Protein AF-A0A7J4ERL6-F1 (afdb_monomer_lite)

Foldseek 3Di:
DPPLVPQDDPVDQLLPDDPVRLVVNLVVLVVVLVCVVVVHDDVPDDNVNSLVVNVSSVVNCVVVVNDDDCPDCCSVVPDPPCPPVVVVVVVVVLVPDPQKDFPFFLQKKWDDPVPPPVDDDQATEIEGQAPDPCCVVCVVVVVVGPRYHYHYDNVPDPDDIGRDDTDMDGRDPPPPLPVDPDDDDLVWDDDAADEDEDPDPVVLPFKKWKFFDCPPQFFKWKWWFAQLDIWIDGPRHTDDDPVVSVQVVQWDDARTWIWIFGQGPVRATETEWTQDGHDDGCQSFFRLVRVVVVVSGPGPRHHYGDIDMAGPDPCRVVVVLVVQVVCCVPRNFKIKMFHRGDGRDNYGYIHIDGHPDDDDDDDD

Structure (mmCIF, N/CA/C/O backbone):
data_AF-A0A7J4ERL6-F1
#
_entry.id   AF-A0A7J4ERL6-F1
#
loop_
_atom_site.group_PDB
_atom_site.id
_atom_site.type_symbol
_atom_site.label_atom_id
_atom_site.label_alt_id
_atom_site.label_comp_id
_atom_site.label_asym_id
_atom_site.label_entity_id
_atom_site.label_seq_id
_atom_site.pdbx_PDB_ins_code
_atom_site.Cartn_x
_atom_site.Cartn_y
_atom_site.Cartn_z
_atom_site.occupancy
_atom_site.B_iso_or_equiv
_atom_site.auth_seq_id
_atom_site.auth_comp_id
_atom_site.auth_asym_id
_atom_site.auth_atom_id
_atom_site.pdbx_PDB_model_num
ATOM 1 N N . MET A 1 1 ? -46.042 -12.528 27.887 1.00 39.94 1 MET A N 1
ATOM 2 C CA . MET A 1 1 ? -45.385 -11.988 26.687 1.00 39.94 1 MET A CA 1
ATOM 3 C C . MET A 1 1 ? -46.281 -12.308 25.514 1.00 39.94 1 MET A C 1
ATOM 5 O O . MET A 1 1 ? -46.484 -13.490 25.246 1.00 39.94 1 MET A O 1
ATOM 9 N N . SER A 1 2 ? -46.924 -11.300 24.924 1.00 38.66 2 SER A N 1
ATOM 10 C CA . SER A 1 2 ? -47.694 -11.502 23.690 1.00 38.66 2 SER A CA 1
ATOM 11 C C . SER A 1 2 ? -46.728 -11.899 22.566 1.00 38.66 2 SER A C 1
ATOM 13 O O . SER A 1 2 ? -45.546 -11.562 22.616 1.00 38.66 2 SER A O 1
ATOM 15 N N . GLU A 1 3 ? -47.195 -12.646 21.562 1.00 43.75 3 GLU A N 1
ATOM 16 C CA . GLU A 1 3 ? -46.361 -13.048 20.411 1.00 43.75 3 GLU A CA 1
ATOM 17 C C . GLU A 1 3 ? -45.731 -11.850 19.675 1.00 43.75 3 GLU A C 1
ATOM 19 O O . GLU A 1 3 ? -44.710 -11.999 19.009 1.00 43.75 3 GLU A O 1
ATOM 24 N N . GLU A 1 4 ? -46.282 -10.655 19.879 1.00 43.09 4 GLU A N 1
ATOM 25 C CA . GLU A 1 4 ? -45.816 -9.376 19.347 1.00 43.09 4 GLU A CA 1
ATOM 26 C C . GLU A 1 4 ? -44.531 -8.854 20.015 1.00 43.09 4 GLU A C 1
ATOM 28 O O . GLU A 1 4 ? -43.895 -7.971 19.462 1.00 43.09 4 GLU A O 1
ATOM 33 N N . GLU A 1 5 ? -44.090 -9.387 21.163 1.00 44.41 5 GLU A N 1
ATOM 34 C CA . GLU A 1 5 ? -42.831 -8.973 21.819 1.00 44.41 5 GLU A CA 1
ATOM 35 C C . GLU A 1 5 ? -41.596 -9.764 21.345 1.00 44.41 5 GLU A C 1
ATOM 37 O O . GLU A 1 5 ? -40.480 -9.476 21.772 1.00 44.41 5 GLU A O 1
ATOM 42 N N . LYS A 1 6 ? -41.751 -10.727 20.423 1.00 50.25 6 LYS A N 1
ATOM 43 C CA . LYS A 1 6 ? -40.629 -11.407 19.741 1.00 50.25 6 LYS A CA 1
ATOM 44 C C . LYS A 1 6 ? -40.133 -10.615 18.518 1.00 50.25 6 LYS A C 1
ATOM 46 O O . LYS A 1 6 ? -39.863 -11.190 17.467 1.00 50.25 6 LYS A O 1
ATOM 51 N N . LEU A 1 7 ? -40.067 -9.291 18.617 1.00 64.06 7 LEU A N 1
ATOM 52 C CA . LEU A 1 7 ? -39.575 -8.439 17.532 1.00 64.06 7 LEU A CA 1
ATOM 53 C C . LEU A 1 7 ? -38.042 -8.443 17.558 1.00 64.06 7 LEU A C 1
ATOM 55 O O . LEU A 1 7 ? -37.472 -8.170 18.609 1.00 64.06 7 LEU A O 1
ATOM 59 N N . LEU A 1 8 ? -37.425 -8.769 16.412 1.00 67.38 8 LEU A N 1
ATOM 60 C CA . LEU A 1 8 ? -36.006 -8.587 16.049 1.00 67.38 8 LEU A CA 1
ATOM 61 C C . LEU A 1 8 ? -35.056 -8.312 17.234 1.00 67.38 8 LEU A C 1
ATOM 63 O O . LEU A 1 8 ? -34.918 -7.176 17.698 1.00 67.38 8 LEU A O 1
ATOM 67 N N . ASP A 1 9 ? -34.364 -9.353 17.691 1.00 72.50 9 ASP A N 1
ATOM 68 C CA . ASP A 1 9 ? -33.384 -9.254 18.772 1.00 72.50 9 ASP A CA 1
ATOM 69 C C . ASP A 1 9 ? -32.110 -8.529 18.301 1.00 72.50 9 ASP A C 1
ATOM 71 O O . ASP A 1 9 ? -31.213 -9.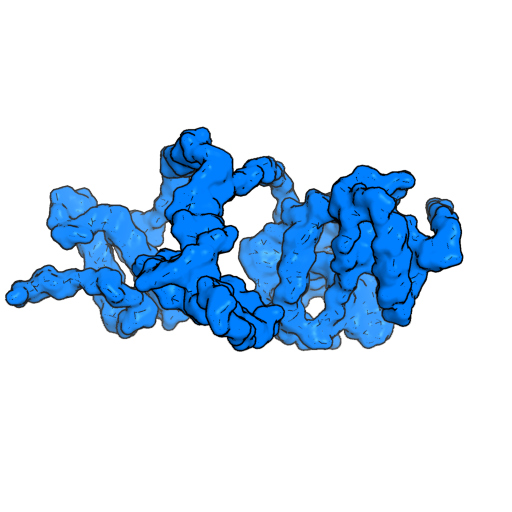132 17.711 1.00 72.50 9 ASP A O 1
ATOM 75 N N . ARG A 1 10 ? -32.020 -7.222 18.585 1.00 69.69 10 ARG A N 1
ATOM 76 C CA . ARG A 1 10 ? -30.860 -6.375 18.243 1.00 69.69 10 ARG A CA 1
ATOM 77 C C . ARG A 1 10 ? -29.560 -6.795 18.934 1.00 69.69 10 ARG A C 1
ATOM 79 O O . ARG A 1 10 ? -28.498 -6.337 18.525 1.00 69.69 10 ARG A O 1
ATOM 86 N N . SER A 1 11 ? -29.627 -7.617 19.985 1.00 71.38 11 SER A N 1
ATOM 87 C CA . SER A 1 11 ? -28.426 -8.090 20.681 1.00 71.38 11 SER A CA 1
ATOM 88 C C . SER A 1 11 ? -27.700 -9.196 19.913 1.00 71.38 11 SER A C 1
ATOM 90 O O . SER A 1 11 ? -26.518 -9.440 20.156 1.00 71.38 11 SER A O 1
ATOM 92 N N . LYS A 1 12 ? -28.376 -9.835 18.950 1.00 78.31 12 LYS A N 1
ATOM 93 C CA . LYS A 1 12 ? -27.778 -10.855 18.093 1.00 78.31 12 LYS A CA 1
ATOM 94 C C . LYS A 1 12 ? -27.106 -10.229 16.881 1.00 78.31 12 LYS A C 1
ATOM 96 O O . LYS A 1 12 ? -27.694 -9.441 16.142 1.00 78.31 12 LYS A O 1
ATOM 101 N N . SER A 1 13 ? -25.871 -10.651 16.635 1.00 83.06 13 SER A N 1
ATOM 102 C CA . SER A 1 13 ? -25.176 -10.339 15.393 1.00 83.06 13 SER A CA 1
ATOM 103 C C . SER A 1 13 ? -25.907 -10.979 14.212 1.00 83.06 13 SER A C 1
ATOM 105 O O . SER A 1 13 ? -26.264 -12.156 14.246 1.00 83.06 13 SER A O 1
ATOM 107 N N . VAL A 1 14 ? -26.058 -10.228 13.119 1.00 86.81 14 VAL A N 1
ATOM 108 C CA . VAL A 1 14 ? -26.668 -10.713 11.866 1.00 86.81 14 VAL A CA 1
ATOM 109 C C . VAL A 1 14 ? -25.924 -11.940 11.309 1.00 86.81 14 VAL A C 1
ATOM 111 O O . VAL A 1 14 ? -26.521 -12.801 10.664 1.00 86.81 14 VAL A O 1
ATOM 114 N N . LYS A 1 15 ? -24.627 -12.074 11.624 1.00 86.00 15 LYS A N 1
ATOM 115 C CA . LYS A 1 15 ? -23.798 -13.232 11.252 1.00 86.00 15 LYS A CA 1
ATOM 116 C C . LYS A 1 15 ? -24.215 -14.525 11.955 1.00 86.00 15 LYS A C 1
ATOM 118 O O . LYS A 1 15 ? -24.008 -15.599 11.395 1.00 86.00 15 LYS A O 1
ATOM 123 N N . ASP A 1 16 ? -24.833 -14.427 13.126 1.00 89.38 16 ASP A N 1
ATOM 124 C CA . ASP A 1 16 ? -25.202 -15.582 13.950 1.00 89.38 16 ASP A CA 1
ATOM 125 C C . ASP A 1 16 ? -26.621 -16.083 13.643 1.00 89.38 16 ASP A C 1
ATOM 127 O O . ASP A 1 16 ? -27.011 -17.167 14.076 1.00 89.38 16 ASP A O 1
ATOM 131 N N . LEU A 1 17 ? -27.391 -15.323 12.858 1.00 88.88 17 LEU A N 1
ATOM 132 C CA . LEU A 1 17 ? -28.735 -15.704 12.435 1.00 88.88 17 LEU A CA 1
ATOM 133 C C . LEU A 1 17 ? -28.688 -16.898 11.479 1.00 88.88 17 LEU A C 1
ATOM 135 O O . LEU A 1 17 ? -27.865 -16.969 10.561 1.00 88.88 17 LEU A O 1
ATOM 139 N N . THR A 1 18 ? -29.613 -17.837 11.639 1.00 91.38 18 THR A N 1
ATOM 140 C CA . THR A 1 18 ? -29.827 -18.919 10.675 1.00 91.38 18 THR A CA 1
ATOM 141 C C . THR A 1 18 ? -30.406 -18.376 9.366 1.00 91.38 18 THR A C 1
ATOM 143 O O . THR A 1 18 ? -30.981 -17.291 9.30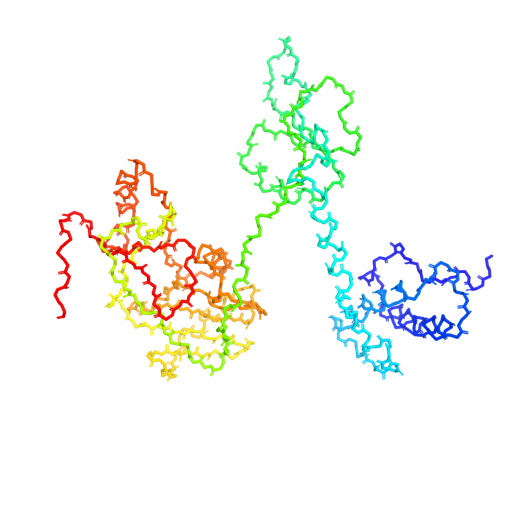6 1.00 91.38 18 THR A O 1
ATOM 146 N N . LYS A 1 19 ? -30.319 -19.159 8.281 1.00 89.50 19 LYS A N 1
ATOM 147 C CA . LYS A 1 19 ? -30.926 -18.787 6.988 1.00 89.50 19 LYS A CA 1
ATOM 148 C C . LYS A 1 19 ? -32.424 -18.463 7.109 1.00 89.50 19 LYS A C 1
ATOM 150 O O . LYS A 1 19 ? -32.904 -17.568 6.426 1.00 89.50 19 LYS A O 1
ATOM 155 N N . LYS A 1 20 ? -33.159 -19.194 7.957 1.00 89.38 20 LYS A N 1
ATOM 156 C CA . LYS A 1 20 ? -34.595 -18.958 8.172 1.00 89.38 20 LYS A CA 1
ATOM 157 C C . LYS A 1 20 ? -34.849 -17.651 8.923 1.00 89.38 20 LYS A C 1
ATOM 159 O O . LYS A 1 20 ? -35.767 -16.933 8.550 1.00 89.38 20 LYS A O 1
ATOM 164 N N . GLU A 1 21 ? -34.032 -17.348 9.929 1.00 90.31 21 GLU A N 1
ATOM 165 C CA . GLU A 1 21 ? -34.128 -16.100 10.694 1.00 90.31 21 GLU A CA 1
ATOM 166 C C . GLU A 1 21 ? -33.788 -14.887 9.827 1.00 90.31 21 GLU A C 1
ATOM 168 O O . GLU A 1 21 ? -34.563 -13.944 9.815 1.00 90.31 21 GLU A O 1
ATOM 173 N N . LEU A 1 22 ? -32.733 -14.943 9.003 1.00 89.00 22 LEU A N 1
ATOM 174 C CA . LEU A 1 22 ? -32.394 -13.853 8.072 1.00 89.00 22 LEU A CA 1
ATOM 175 C C . LEU A 1 22 ? -33.549 -13.494 7.130 1.00 89.00 22 LEU A C 1
ATOM 177 O O . LEU A 1 22 ? -33.856 -12.321 6.949 1.00 89.00 22 LEU A O 1
ATOM 181 N N . ILE A 1 23 ? -34.194 -14.502 6.535 1.00 88.56 23 ILE A N 1
ATOM 182 C CA . ILE A 1 23 ? -35.321 -14.292 5.613 1.00 88.56 23 ILE A CA 1
ATOM 183 C C . ILE A 1 23 ? -36.539 -13.736 6.363 1.00 88.56 23 ILE A C 1
ATOM 185 O O . ILE A 1 23 ? -37.239 -12.865 5.850 1.00 88.56 23 ILE A O 1
ATOM 189 N N . PHE A 1 24 ? -36.800 -14.235 7.573 1.00 90.00 24 PHE A N 1
ATOM 190 C CA . PHE A 1 24 ? -37.899 -13.754 8.405 1.00 90.00 24 PHE A CA 1
ATOM 191 C C . PHE A 1 24 ? -37.689 -12.295 8.827 1.00 90.00 24 PHE A C 1
ATOM 193 O O . PHE A 1 24 ? -38.576 -11.465 8.635 1.00 90.00 24 PHE A O 1
ATOM 200 N N . ASP A 1 25 ? -36.500 -11.973 9.328 1.00 91.81 25 ASP A N 1
ATOM 201 C CA . ASP A 1 25 ? -36.120 -10.635 9.769 1.00 91.81 25 ASP A CA 1
ATOM 202 C C . ASP A 1 25 ? -36.102 -9.640 8.600 1.00 91.81 25 ASP A C 1
ATOM 204 O O . ASP A 1 25 ? -36.571 -8.512 8.741 1.00 91.81 25 ASP A O 1
ATOM 208 N N . HIS A 1 26 ? -35.648 -10.065 7.414 1.00 91.62 26 HIS A N 1
ATOM 209 C CA . HIS A 1 26 ? -35.736 -9.274 6.181 1.00 91.62 26 HIS A CA 1
ATOM 210 C C . HIS A 1 26 ? -37.185 -8.890 5.848 1.00 91.62 26 HIS A C 1
ATOM 212 O O . HIS A 1 26 ? -37.488 -7.708 5.661 1.00 91.62 26 HIS A O 1
ATOM 218 N N . ALA A 1 27 ? -38.099 -9.865 5.840 1.00 89.38 27 ALA A N 1
ATOM 219 C CA . ALA A 1 27 ? -39.518 -9.623 5.584 1.00 89.38 27 ALA A CA 1
ATOM 220 C C . ALA A 1 27 ? -40.160 -8.730 6.662 1.00 89.38 27 ALA A C 1
ATOM 222 O O . ALA A 1 27 ? -41.001 -7.877 6.360 1.00 89.38 27 ALA A O 1
ATOM 223 N N . LEU A 1 28 ? -39.738 -8.891 7.918 1.00 89.94 28 LEU A N 1
ATOM 224 C CA . LEU A 1 28 ? -40.219 -8.097 9.042 1.00 89.94 28 LEU A CA 1
ATOM 225 C C . LEU A 1 28 ? -39.787 -6.626 8.935 1.00 89.94 28 LEU A C 1
ATOM 227 O O . LEU A 1 28 ? -40.594 -5.734 9.190 1.00 89.94 28 LEU A O 1
ATOM 231 N N . LEU A 1 29 ? -38.562 -6.348 8.481 1.00 91.12 29 LEU A N 1
ATOM 232 C CA . LEU A 1 29 ? -38.090 -4.977 8.247 1.00 91.12 29 LEU A CA 1
ATOM 233 C C . LEU A 1 29 ? -38.848 -4.285 7.112 1.00 91.12 29 LEU A C 1
ATOM 235 O O . LEU A 1 29 ? -39.206 -3.115 7.241 1.00 91.12 29 LEU A O 1
ATOM 239 N N . HIS A 1 30 ? -39.178 -5.013 6.042 1.00 89.06 30 HIS A N 1
ATOM 240 C CA . HIS A 1 30 ? -40.083 -4.522 4.994 1.00 89.06 30 HIS A CA 1
ATOM 241 C C . HIS A 1 30 ? -41.468 -4.169 5.553 1.00 89.06 30 HIS A C 1
ATOM 243 O O . HIS A 1 30 ? -42.068 -3.156 5.175 1.00 89.06 30 HIS A O 1
ATOM 249 N N . HIS A 1 31 ? -41.979 -4.964 6.494 1.00 89.06 31 HIS A N 1
ATOM 250 C CA . HIS A 1 31 ? -43.229 -4.660 7.182 1.00 89.06 31 HIS A CA 1
ATOM 251 C C . HIS A 1 31 ? -43.116 -3.401 8.059 1.00 89.06 31 HIS A C 1
ATOM 253 O O . HIS A 1 31 ? -43.951 -2.500 7.933 1.00 89.06 31 HIS A O 1
ATOM 259 N N . PHE A 1 32 ? -42.066 -3.281 8.881 1.00 91.25 32 PHE A N 1
ATOM 260 C CA . PHE A 1 32 ? -41.839 -2.097 9.721 1.00 91.25 32 PHE A CA 1
ATOM 261 C C . PHE A 1 32 ? -41.683 -0.828 8.896 1.00 91.25 32 PHE A C 1
ATOM 263 O O . PHE A 1 32 ? -42.291 0.188 9.219 1.00 91.25 32 PHE A O 1
ATOM 270 N N . PHE A 1 33 ? -40.929 -0.884 7.800 1.00 89.56 33 PHE A N 1
ATOM 271 C CA . PHE A 1 33 ? -40.752 0.251 6.901 1.00 89.56 33 PHE A CA 1
ATOM 272 C C . PHE A 1 33 ? -42.095 0.774 6.380 1.00 89.56 33 PHE A C 1
ATOM 274 O O . PHE A 1 33 ? -42.350 1.980 6.389 1.00 89.56 33 PHE A O 1
ATOM 281 N N . ASN A 1 34 ? -42.988 -0.138 5.985 1.00 89.44 34 ASN A N 1
ATOM 282 C CA . ASN A 1 34 ? -44.326 0.199 5.514 1.00 89.44 34 ASN A CA 1
ATOM 283 C C . ASN A 1 34 ? -45.235 0.756 6.619 1.00 89.44 34 ASN A C 1
ATOM 285 O O . ASN A 1 34 ? -46.035 1.651 6.341 1.00 89.44 34 ASN A O 1
ATOM 289 N N . LEU A 1 35 ? -45.128 0.254 7.853 1.00 88.62 35 LEU A N 1
ATOM 290 C CA . LEU A 1 35 ? -45.856 0.793 9.007 1.00 88.62 35 LEU A CA 1
ATOM 291 C C . LEU A 1 35 ? -45.389 2.213 9.349 1.00 88.62 35 LEU A C 1
ATOM 293 O O . LEU A 1 35 ? -46.207 3.134 9.381 1.00 88.62 35 LEU A O 1
ATOM 297 N N . ILE A 1 36 ? -44.077 2.409 9.494 1.00 89.62 36 ILE A N 1
ATOM 298 C CA . ILE A 1 36 ? -43.476 3.705 9.833 1.00 89.62 36 ILE A CA 1
ATOM 299 C C . ILE A 1 36 ? -43.795 4.743 8.751 1.00 89.62 36 ILE A C 1
ATOM 301 O O . ILE A 1 36 ? -44.185 5.866 9.064 1.00 89.62 36 ILE A O 1
ATOM 305 N N . LYS A 1 37 ? -43.746 4.371 7.463 1.00 86.00 37 LYS A N 1
ATOM 306 C CA . LYS A 1 37 ? -44.143 5.275 6.368 1.00 86.00 37 LYS A CA 1
ATOM 307 C C . LYS A 1 37 ? -45.614 5.672 6.373 1.00 86.00 37 LYS A C 1
ATOM 309 O O . LYS A 1 37 ? -45.948 6.727 5.840 1.00 86.00 37 LYS A O 1
ATOM 314 N N . LYS A 1 38 ? -46.490 4.849 6.947 1.00 89.62 38 LYS A N 1
ATOM 315 C CA . LYS A 1 38 ? -47.910 5.173 7.140 1.00 89.62 38 LYS A CA 1
ATOM 316 C C . LYS A 1 38 ? -48.156 6.001 8.407 1.00 89.62 38 LYS A C 1
ATOM 318 O O . LYS A 1 38 ? -49.309 6.283 8.714 1.00 89.62 38 LYS A O 1
ATOM 323 N N . GLY A 1 39 ? -47.099 6.389 9.125 1.00 89.25 39 GLY A N 1
ATOM 324 C CA . GLY A 1 39 ? -47.186 7.126 10.384 1.00 89.25 39 GLY A CA 1
ATOM 325 C C . GLY A 1 39 ? -47.540 6.249 11.585 1.00 89.25 39 GLY A C 1
ATOM 326 O O . GLY A 1 39 ? -47.945 6.779 12.614 1.00 89.25 39 GLY A O 1
ATOM 327 N N . VAL A 1 40 ? -47.420 4.921 11.463 1.00 92.19 40 VAL A N 1
ATOM 328 C CA . VAL A 1 40 ? -47.626 3.992 12.580 1.00 92.19 40 VAL A CA 1
ATOM 329 C C . VAL A 1 40 ? -46.311 3.835 13.333 1.00 92.19 40 VAL A C 1
ATOM 331 O O . VAL A 1 40 ? -45.292 3.471 12.747 1.00 92.19 40 VAL A O 1
ATOM 334 N N . GLU A 1 41 ? -46.338 4.102 14.634 1.00 88.75 41 GLU A N 1
ATOM 335 C CA . GLU A 1 41 ? -45.169 3.959 15.495 1.00 88.75 41 GLU A CA 1
ATOM 336 C C . GLU A 1 41 ? -44.872 2.473 15.747 1.00 88.75 41 GLU A C 1
ATOM 338 O O . GLU A 1 41 ? -45.740 1.712 16.180 1.00 88.75 41 GLU A O 1
ATOM 343 N N . VAL A 1 42 ? -43.637 2.051 15.469 1.00 87.94 42 VAL A N 1
ATOM 344 C CA . VAL A 1 42 ? -43.147 0.706 15.788 1.00 87.94 42 VAL A CA 1
ATOM 345 C C . VAL A 1 42 ? -42.246 0.836 17.009 1.00 87.94 42 VAL A C 1
ATOM 347 O O . VAL A 1 42 ? -41.210 1.496 16.961 1.00 87.94 42 VAL A O 1
ATOM 350 N N . LYS A 1 43 ? -42.648 0.239 18.135 1.00 85.94 43 LYS A N 1
ATOM 351 C CA . LYS A 1 43 ? -41.953 0.406 19.419 1.00 85.94 43 LYS A CA 1
ATOM 352 C C . LYS A 1 43 ? -40.469 0.045 19.292 1.00 85.94 43 LYS A C 1
ATOM 354 O O . LYS A 1 43 ? -40.127 -1.088 18.968 1.00 85.94 43 LYS A O 1
ATOM 359 N N . GLY A 1 44 ? -39.601 1.011 19.589 1.00 84.00 44 GLY A N 1
ATOM 360 C CA . GLY A 1 44 ? -38.148 0.840 19.548 1.00 84.00 44 GLY A CA 1
ATOM 361 C C . GLY A 1 44 ? -37.526 0.888 18.151 1.00 84.00 44 GLY A C 1
ATOM 362 O O . GLY A 1 44 ? -36.322 0.692 18.057 1.00 84.00 44 GLY A O 1
ATOM 363 N N . TRP A 1 45 ? -38.301 1.159 17.094 1.00 86.44 45 TRP A N 1
ATOM 364 C CA . TRP A 1 45 ? -37.823 1.250 15.714 1.00 86.44 45 TRP A CA 1
ATOM 365 C C . TRP A 1 45 ? -38.206 2.588 15.089 1.00 86.44 45 TRP A C 1
ATOM 367 O O . TRP A 1 45 ? -39.383 2.875 14.869 1.00 86.44 45 TRP A O 1
ATOM 377 N N . ASN A 1 46 ? -37.201 3.389 14.747 1.00 86.81 46 ASN A N 1
ATOM 378 C CA . ASN A 1 46 ? -37.383 4.531 13.855 1.00 86.81 46 ASN A CA 1
ATOM 379 C C . ASN A 1 46 ? -37.079 4.129 12.391 1.00 86.81 46 ASN A C 1
ATOM 381 O O . ASN A 1 46 ? -36.629 3.016 12.109 1.00 86.81 46 ASN A O 1
ATOM 385 N N . LEU A 1 47 ? -37.351 5.027 11.438 1.00 83.31 47 LEU A N 1
ATOM 386 C CA . LEU A 1 47 ? -37.140 4.755 10.010 1.00 83.31 47 LEU A CA 1
ATOM 387 C C . LEU A 1 47 ? -35.672 4.435 9.681 1.00 83.31 47 LEU A C 1
ATOM 389 O O . LEU A 1 47 ? -35.404 3.566 8.855 1.00 83.31 47 LEU A O 1
ATOM 393 N N . GLU A 1 48 ? -34.739 5.140 10.317 1.00 79.81 48 GLU A N 1
ATOM 394 C CA . GLU A 1 48 ? -33.300 4.969 10.121 1.00 79.81 48 GLU A CA 1
ATOM 395 C C . GLU A 1 48 ? -32.824 3.604 10.634 1.00 79.81 48 GLU A C 1
ATOM 397 O O . GLU A 1 48 ? -32.113 2.901 9.916 1.00 79.81 48 GLU A O 1
ATOM 402 N N . ASP A 1 49 ? -33.291 3.174 11.808 1.00 85.38 49 ASP A N 1
ATOM 403 C CA . ASP A 1 49 ? -32.993 1.859 12.376 1.00 85.38 49 ASP A CA 1
ATOM 404 C C . ASP A 1 49 ? -33.399 0.736 11.413 1.00 85.38 49 ASP A C 1
ATOM 406 O O . ASP A 1 49 ? -32.636 -0.203 11.182 1.00 85.38 49 ASP A O 1
ATOM 410 N N . VAL A 1 50 ? -34.602 0.838 10.833 1.00 88.31 50 VAL A N 1
ATOM 411 C CA . VAL A 1 50 ? -35.130 -0.159 9.892 1.00 88.31 50 VAL A CA 1
ATOM 412 C C . VAL A 1 50 ? -34.276 -0.219 8.628 1.00 88.31 50 VAL A C 1
ATOM 414 O O . VAL A 1 50 ? -33.931 -1.309 8.175 1.00 88.31 50 VAL A O 1
ATOM 417 N N . VAL A 1 51 ? -33.895 0.938 8.078 1.00 86.06 51 VAL A N 1
ATOM 418 C CA . VAL A 1 51 ? -33.033 1.029 6.889 1.00 86.06 51 VAL A CA 1
ATOM 419 C C . VAL A 1 51 ? -31.640 0.456 7.164 1.00 86.06 51 VAL A C 1
ATOM 421 O O . VAL A 1 51 ? -31.110 -0.295 6.345 1.00 86.06 51 VAL A O 1
ATOM 424 N N . ASN A 1 52 ? -31.039 0.794 8.305 1.00 83.62 52 ASN A N 1
ATOM 425 C CA . ASN A 1 52 ? -29.696 0.341 8.659 1.00 83.62 52 ASN A CA 1
ATOM 426 C C . ASN A 1 52 ? -29.663 -1.169 8.914 1.00 83.62 52 ASN A C 1
ATOM 428 O O . ASN A 1 52 ? -28.809 -1.863 8.358 1.00 83.62 52 ASN A O 1
ATOM 432 N N . GLN A 1 53 ? -30.623 -1.697 9.678 1.00 89.62 53 GLN A N 1
ATOM 433 C CA . GLN A 1 53 ? -30.714 -3.136 9.917 1.00 89.62 53 GLN A CA 1
ATOM 434 C C . GLN A 1 53 ? -30.994 -3.907 8.622 1.00 89.62 53 GLN A C 1
ATOM 436 O O . GLN A 1 53 ? -30.415 -4.971 8.405 1.00 89.62 53 GLN A O 1
ATOM 441 N N . HIS A 1 54 ? -31.837 -3.366 7.735 1.00 90.94 54 HIS A N 1
ATOM 442 C CA . HIS A 1 54 ? -32.161 -4.003 6.454 1.00 90.94 54 HIS A CA 1
ATOM 443 C C . HIS A 1 54 ? -30.909 -4.176 5.595 1.00 90.94 54 HIS A C 1
ATOM 445 O O . HIS A 1 54 ? -30.657 -5.277 5.110 1.00 90.94 54 HIS A O 1
ATOM 451 N N . LYS A 1 55 ? -30.049 -3.154 5.521 1.00 86.75 55 LYS A N 1
ATOM 452 C CA . LYS A 1 55 ? -28.757 -3.248 4.824 1.00 86.75 55 LYS A CA 1
ATOM 453 C C . LYS A 1 55 ? -27.843 -4.320 5.399 1.00 86.75 55 LYS A C 1
ATOM 455 O O . LYS A 1 55 ? -27.223 -5.054 4.635 1.00 86.75 55 LYS A O 1
ATOM 460 N N . LEU A 1 56 ? -27.750 -4.422 6.726 1.00 88.12 56 LEU A N 1
ATOM 461 C CA . LEU A 1 56 ? -26.926 -5.451 7.366 1.00 88.12 56 LEU A CA 1
ATOM 462 C C . LEU A 1 56 ? -27.407 -6.861 6.997 1.00 88.12 56 LEU A C 1
ATOM 464 O O . LEU A 1 56 ? -26.584 -7.729 6.707 1.00 88.12 56 LEU A O 1
ATOM 468 N N . ILE A 1 57 ? -28.724 -7.073 6.961 1.00 90.25 57 ILE A N 1
ATOM 469 C CA . ILE A 1 57 ? -29.327 -8.354 6.578 1.00 90.25 57 ILE A CA 1
ATOM 470 C C . ILE A 1 57 ? -29.119 -8.655 5.093 1.00 90.25 57 ILE A C 1
ATOM 472 O O . ILE A 1 57 ? -28.707 -9.766 4.769 1.00 90.25 57 ILE A O 1
ATOM 476 N N . VAL A 1 58 ? -29.339 -7.688 4.196 1.00 88.06 58 VAL A N 1
ATOM 477 C CA . VAL A 1 58 ? -29.126 -7.872 2.749 1.00 88.06 58 VAL A CA 1
ATOM 478 C C . VAL A 1 58 ? -27.667 -8.219 2.447 1.00 88.06 58 VAL A C 1
ATOM 480 O O . VAL A 1 58 ? -27.416 -9.210 1.765 1.00 88.06 58 VAL A O 1
ATOM 483 N N . ASN A 1 59 ? -26.709 -7.494 3.033 1.00 84.69 59 ASN A N 1
ATOM 484 C CA . ASN A 1 59 ? -25.280 -7.784 2.873 1.00 84.69 59 ASN A CA 1
ATOM 485 C C . ASN A 1 59 ? -24.927 -9.211 3.332 1.00 84.69 59 ASN A C 1
ATOM 487 O O . ASN A 1 59 ? -24.134 -9.904 2.694 1.00 84.69 59 ASN A O 1
ATOM 491 N N . GLU A 1 60 ? -25.517 -9.672 4.438 1.00 89.69 60 GLU A N 1
ATOM 492 C CA . GLU A 1 60 ? -25.294 -11.031 4.937 1.00 89.69 60 GLU A CA 1
ATOM 493 C C . GLU A 1 60 ? -25.988 -12.098 4.071 1.00 89.69 60 GLU A C 1
ATOM 495 O O . GLU A 1 60 ? -25.432 -13.180 3.869 1.00 89.69 60 GLU A O 1
ATOM 500 N N . MET A 1 61 ? -27.176 -11.811 3.529 1.00 89.75 61 MET A N 1
ATOM 501 C CA . MET A 1 61 ? -27.867 -12.685 2.575 1.00 89.75 61 MET A CA 1
ATOM 502 C C . MET A 1 61 ? -27.045 -12.859 1.293 1.00 89.75 61 MET A C 1
ATOM 504 O O . MET A 1 61 ? -26.810 -13.999 0.882 1.00 89.75 61 MET A O 1
ATOM 508 N N . GLU A 1 62 ? -26.533 -11.764 0.725 1.00 87.19 62 GLU A N 1
ATOM 509 C CA . GLU A 1 62 ? -25.652 -11.772 -0.449 1.00 87.19 62 GLU A CA 1
ATOM 510 C C . GLU A 1 62 ? -24.377 -12.579 -0.187 1.00 87.19 62 GLU A C 1
ATOM 512 O O . GLU A 1 62 ? -24.032 -13.472 -0.965 1.00 87.19 62 GLU A O 1
ATOM 517 N N . ARG A 1 63 ? -23.727 -12.362 0.966 1.00 90.19 63 ARG A N 1
ATOM 518 C CA . ARG A 1 63 ? -22.538 -13.124 1.383 1.00 90.19 63 ARG A CA 1
ATOM 519 C C . ARG A 1 63 ? -22.790 -14.637 1.438 1.00 90.19 63 ARG A C 1
ATOM 521 O O . ARG A 1 63 ? -21.872 -15.422 1.210 1.00 90.19 63 ARG A O 1
ATOM 528 N N . ARG A 1 64 ? -24.016 -15.061 1.764 1.00 90.19 64 ARG A N 1
ATOM 529 C CA . ARG A 1 64 ? -24.425 -16.476 1.849 1.00 90.19 64 ARG A CA 1
ATOM 530 C C . ARG A 1 64 ? -24.988 -17.034 0.538 1.00 90.19 64 ARG A C 1
ATOM 532 O O . ARG A 1 64 ? -25.455 -18.175 0.537 1.00 90.19 64 ARG A O 1
ATOM 539 N N . GLY A 1 65 ? -24.986 -16.255 -0.545 1.00 88.69 65 GLY A N 1
ATOM 540 C CA . GLY A 1 65 ? -25.594 -16.645 -1.819 1.00 88.69 65 GLY A CA 1
ATOM 541 C C . GLY A 1 65 ? -27.110 -16.853 -1.721 1.00 88.69 65 GLY A C 1
ATOM 542 O O . GLY A 1 65 ? -27.667 -17.704 -2.412 1.00 88.69 65 GLY A O 1
ATOM 543 N N . ILE A 1 66 ? -27.780 -16.144 -0.809 1.00 89.19 66 ILE A N 1
ATOM 544 C CA . ILE A 1 66 ? -29.239 -16.137 -0.698 1.00 89.19 66 ILE A CA 1
ATOM 545 C C . ILE A 1 66 ? -29.746 -15.009 -1.592 1.00 89.19 66 ILE A C 1
ATOM 547 O O . ILE A 1 66 ? -29.424 -13.848 -1.353 1.00 89.19 66 ILE A O 1
ATOM 551 N N . GLU A 1 67 ? -30.540 -15.344 -2.609 1.00 83.94 67 GLU A N 1
ATOM 552 C CA . GLU A 1 67 ? -31.105 -14.342 -3.514 1.00 83.94 67 GLU A CA 1
ATOM 553 C C . GLU A 1 67 ? -31.985 -13.346 -2.748 1.00 83.94 67 GLU A C 1
ATOM 555 O O . GLU A 1 67 ? -32.957 -13.714 -2.082 1.00 83.94 67 GLU A O 1
ATOM 560 N N . HIS A 1 68 ? -31.628 -12.067 -2.848 1.00 81.00 68 HIS A N 1
ATOM 561 C CA . HIS A 1 68 ? -32.437 -10.963 -2.361 1.00 81.00 68 HIS A CA 1
ATOM 562 C C . HIS A 1 68 ? -33.407 -10.539 -3.467 1.00 81.00 68 HIS A C 1
ATOM 564 O O . HIS A 1 68 ? -33.017 -9.943 -4.472 1.00 81.00 68 HIS A O 1
ATOM 570 N N . HIS A 1 69 ? -34.687 -10.860 -3.291 1.00 76.62 69 HIS A N 1
ATOM 571 C CA . HIS A 1 69 ? -35.728 -10.408 -4.205 1.00 76.62 69 HIS A CA 1
ATOM 572 C C . HIS A 1 69 ? -36.113 -8.975 -3.844 1.00 76.62 69 HIS A C 1
ATOM 574 O O . HIS A 1 69 ? -36.601 -8.720 -2.745 1.00 76.62 69 HIS A O 1
ATOM 580 N N . ILE A 1 70 ? -35.907 -8.051 -4.781 1.00 71.62 70 ILE A N 1
ATOM 581 C CA . ILE A 1 70 ? -36.304 -6.651 -4.623 1.00 71.62 70 ILE A CA 1
ATOM 582 C C . ILE A 1 70 ? -37.834 -6.599 -4.599 1.00 71.62 70 ILE A C 1
ATOM 584 O O . ILE A 1 70 ? -38.490 -6.790 -5.625 1.00 71.62 70 ILE A O 1
ATOM 588 N N . THR A 1 71 ? -38.394 -6.353 -3.419 1.00 65.38 71 THR A N 1
ATOM 589 C CA . THR A 1 71 ? -39.847 -6.315 -3.182 1.00 65.38 71 THR A CA 1
ATOM 590 C C . THR A 1 71 ? -40.344 -4.897 -2.920 1.00 65.38 71 THR A C 1
ATOM 592 O O . THR A 1 71 ? -41.460 -4.569 -3.320 1.00 65.38 71 THR A O 1
ATOM 595 N N . ASP A 1 72 ? -39.516 -4.032 -2.325 1.00 68.12 72 ASP A N 1
ATOM 596 C CA . ASP A 1 72 ? -39.802 -2.607 -2.145 1.00 68.12 72 ASP A CA 1
ATOM 597 C C . ASP A 1 72 ? -38.603 -1.780 -2.631 1.00 68.12 72 ASP A C 1
ATOM 599 O O . ASP A 1 72 ? -37.652 -1.550 -1.878 1.00 68.12 72 ASP A O 1
ATOM 603 N N . PRO A 1 73 ? -38.653 -1.241 -3.865 1.00 68.50 73 PRO A N 1
ATOM 604 C CA . PRO A 1 73 ? -37.572 -0.440 -4.427 1.00 68.50 73 PRO A CA 1
ATOM 605 C C . PRO A 1 73 ? -37.179 0.768 -3.576 1.00 68.50 73 PRO A C 1
ATOM 607 O O . PRO A 1 73 ? -36.100 1.312 -3.786 1.00 68.50 73 PRO A O 1
ATOM 610 N N . ARG A 1 74 ? -38.035 1.236 -2.656 1.00 71.12 74 ARG A N 1
ATOM 611 C CA . ARG A 1 74 ? -37.735 2.386 -1.802 1.00 71.12 74 ARG A CA 1
ATOM 612 C C . ARG A 1 74 ? -36.887 2.003 -0.602 1.00 71.12 74 ARG A C 1
ATOM 614 O O . ARG A 1 74 ? -36.093 2.845 -0.219 1.00 71.12 74 ARG A O 1
ATOM 621 N N . LEU A 1 75 ? -37.057 0.816 -0.018 1.00 77.75 75 LEU A N 1
ATOM 622 C CA . LEU A 1 75 ? -36.181 0.305 1.044 1.00 77.75 75 LEU A CA 1
ATOM 623 C C . LEU A 1 75 ? -34.943 -0.368 0.434 1.00 77.75 75 LEU A C 1
ATOM 625 O O . LEU A 1 75 ? -33.818 -0.047 0.806 1.00 77.75 75 LEU A O 1
ATOM 629 N N . ASP A 1 76 ? -35.152 -1.202 -0.586 1.00 73.44 76 ASP A N 1
ATOM 630 C CA . ASP A 1 76 ? -34.105 -1.993 -1.238 1.00 73.44 76 ASP A CA 1
ATOM 631 C C . ASP A 1 76 ? -33.100 -1.121 -2.006 1.00 73.44 76 ASP A C 1
ATOM 633 O O . ASP A 1 76 ? -31.913 -1.430 -2.038 1.00 73.44 76 ASP A O 1
ATOM 637 N N . ASN A 1 77 ? -33.542 0.018 -2.556 1.00 65.81 77 ASN A N 1
ATOM 638 C CA . ASN A 1 77 ? -32.651 1.028 -3.137 1.00 65.81 77 ASN A CA 1
ATOM 639 C C . ASN A 1 77 ? -32.512 2.268 -2.249 1.00 65.81 77 ASN A C 1
ATOM 641 O O . ASN A 1 77 ? -32.183 3.343 -2.765 1.00 65.81 77 ASN A O 1
ATOM 645 N N . PHE A 1 78 ? -32.760 2.160 -0.934 1.00 56.88 78 PHE A N 1
ATOM 646 C CA . PHE A 1 78 ? -32.528 3.262 0.000 1.00 56.88 78 PHE A CA 1
ATOM 647 C C . PHE A 1 78 ? -31.019 3.498 0.141 1.00 56.88 78 PHE A C 1
ATOM 649 O O . PHE A 1 78 ? -30.353 3.135 1.118 1.00 56.88 78 PHE A O 1
ATOM 656 N N . LYS A 1 79 ? -30.439 4.152 -0.865 1.00 49.69 79 LYS A N 1
ATOM 657 C CA . LYS A 1 79 ? -29.171 4.838 -0.706 1.00 49.69 79 LYS A CA 1
ATOM 658 C C . LYS A 1 79 ? -29.448 5.909 0.333 1.00 49.69 79 LYS A C 1
ATOM 660 O O . LYS A 1 79 ? -30.226 6.829 0.085 1.00 49.69 79 LYS A O 1
ATOM 665 N N . ILE A 1 80 ? -28.806 5.778 1.495 1.00 48.03 80 ILE A N 1
ATOM 666 C CA . ILE A 1 80 ? -28.529 6.959 2.301 1.00 48.03 80 ILE A CA 1
ATOM 667 C C . ILE A 1 80 ? -27.714 7.790 1.321 1.00 48.03 80 ILE A C 1
ATOM 669 O O . ILE A 1 80 ? -26.563 7.461 1.035 1.00 48.03 80 ILE A O 1
ATOM 673 N N . LYS A 1 81 ? -28.346 8.778 0.678 1.00 44.03 81 LYS A N 1
ATOM 674 C CA . LYS A 1 81 ? -27.588 9.915 0.186 1.00 44.03 81 LYS A CA 1
ATOM 675 C C . LYS A 1 81 ? -26.837 10.323 1.437 1.00 44.03 81 LYS A C 1
ATOM 677 O O . LYS A 1 81 ? -27.507 10.667 2.405 1.00 44.03 81 LYS A O 1
ATOM 682 N N . ALA A 1 82 ? -25.523 10.106 1.488 1.00 47.03 82 ALA A N 1
ATOM 683 C CA . ALA A 1 82 ? -24.707 10.709 2.525 1.00 47.03 82 ALA A CA 1
ATOM 684 C C . ALA A 1 82 ? -25.078 12.182 2.440 1.00 47.03 82 ALA A C 1
ATOM 686 O O . ALA A 1 82 ? -24.796 12.818 1.422 1.00 47.03 82 ALA A O 1
ATOM 687 N N . ASP A 1 83 ? -25.938 12.606 3.363 1.00 52.31 83 ASP A N 1
ATOM 688 C CA . ASP A 1 83 ? -26.724 13.804 3.165 1.00 52.31 83 ASP A CA 1
ATOM 689 C C . ASP A 1 83 ? -25.690 14.912 3.037 1.00 52.31 83 ASP A C 1
ATOM 691 O O . ASP A 1 83 ? -24.761 14.988 3.844 1.00 52.31 83 ASP A O 1
ATOM 695 N N . SER A 1 84 ? -25.759 15.712 1.977 1.00 55.81 84 SER A N 1
ATOM 696 C CA . SER A 1 84 ? -24.877 16.875 1.860 1.00 55.81 84 SER A CA 1
ATOM 697 C C . SER A 1 84 ? -24.951 17.710 3.141 1.00 55.81 84 SER A C 1
ATOM 699 O O . SER A 1 84 ? -23.948 18.289 3.553 1.00 55.81 84 SER A O 1
ATOM 701 N N . GLN A 1 85 ? -26.110 17.662 3.810 1.00 58.91 85 GLN A N 1
ATOM 702 C CA . GLN A 1 85 ? -26.312 18.177 5.148 1.00 58.91 85 GLN A CA 1
ATOM 703 C C . GLN A 1 85 ? -25.504 17.424 6.216 1.00 58.91 85 GLN A C 1
ATOM 705 O O . GLN A 1 85 ? -24.711 18.058 6.890 1.00 58.91 85 GLN A O 1
ATOM 710 N N . LEU A 1 86 ? -25.584 16.091 6.320 1.00 60.47 86 LEU A N 1
ATOM 711 C CA . LEU A 1 86 ? -24.788 15.300 7.275 1.00 60.47 86 LEU A CA 1
ATOM 712 C C . LEU A 1 86 ? -23.278 15.512 7.090 1.00 60.47 86 LEU A C 1
ATOM 714 O O . LEU A 1 86 ? -22.547 15.665 8.063 1.00 60.47 86 LEU A O 1
ATOM 718 N N . LYS A 1 87 ? -22.795 15.552 5.842 1.00 59.78 87 LYS A N 1
ATOM 719 C CA . LYS A 1 87 ? -21.386 15.849 5.552 1.00 59.78 87 LYS A CA 1
ATOM 720 C C . LYS A 1 87 ? -21.025 17.266 6.004 1.00 59.78 87 LYS A C 1
ATOM 722 O O . LYS A 1 87 ? -19.976 17.447 6.614 1.00 59.78 87 LYS A O 1
ATOM 727 N N . SER A 1 88 ? -21.888 18.248 5.738 1.00 70.38 88 SER A N 1
ATOM 728 C CA . SER A 1 88 ? -21.722 19.628 6.209 1.00 70.38 88 SER A CA 1
ATOM 729 C C . SER A 1 88 ? -21.713 19.714 7.737 1.00 70.38 88 SER A C 1
ATOM 731 O O . SER A 1 88 ? -20.832 20.355 8.301 1.00 70.38 88 SER A O 1
ATOM 733 N N . ASP A 1 89 ? -22.636 19.035 8.411 1.00 73.06 89 ASP A N 1
ATOM 734 C CA . ASP A 1 89 ? -22.782 19.042 9.867 1.00 73.06 89 ASP A CA 1
ATOM 735 C C . ASP A 1 89 ? -21.570 18.382 10.542 1.00 73.06 89 ASP A C 1
ATOM 737 O O . ASP A 1 89 ? -21.021 18.919 11.504 1.00 73.06 89 ASP A O 1
ATOM 741 N N . LEU A 1 90 ? -21.072 17.269 9.987 1.00 70.38 90 LEU A N 1
ATOM 742 C CA . LEU A 1 90 ? -19.835 16.625 10.440 1.00 70.38 90 LEU A CA 1
ATOM 743 C C . LEU A 1 90 ? -18.599 17.503 10.190 1.00 70.38 90 LEU A C 1
ATOM 745 O O . LEU A 1 90 ? -17.709 17.549 11.040 1.00 70.38 90 LEU A O 1
ATOM 749 N N . LEU A 1 91 ? -18.535 18.226 9.065 1.00 73.81 91 LEU A N 1
ATOM 750 C CA . LEU A 1 91 ? -17.462 19.194 8.804 1.00 73.81 91 LEU A CA 1
ATOM 751 C C . LEU A 1 91 ? -17.507 20.370 9.785 1.00 73.81 91 LEU A C 1
ATOM 753 O O . LEU A 1 91 ? -16.466 20.778 10.299 1.00 73.81 91 LEU A O 1
ATOM 757 N N . GLN A 1 92 ? -18.694 20.905 10.071 1.00 79.81 92 GLN A N 1
ATOM 758 C CA . GLN A 1 92 ? -18.872 21.977 11.048 1.00 79.81 92 GLN A CA 1
ATOM 759 C C . GLN A 1 92 ? -18.463 21.517 12.448 1.00 79.81 92 GLN A C 1
ATOM 761 O O . GLN A 1 92 ? -17.683 22.209 13.100 1.00 79.81 92 GLN A O 1
ATOM 766 N N . LEU A 1 93 ? -18.896 20.325 12.871 1.00 77.62 93 LEU A N 1
ATOM 767 C CA . LEU A 1 93 ? -18.490 19.731 14.143 1.00 77.62 93 LEU A CA 1
ATOM 768 C C . LEU A 1 93 ? -16.965 19.550 14.208 1.00 77.62 93 LEU A C 1
ATOM 770 O O . LEU A 1 93 ? -16.329 19.992 15.162 1.00 77.62 93 LEU A O 1
ATOM 774 N N . ARG A 1 94 ? -16.349 18.993 13.158 1.00 75.31 94 ARG A N 1
ATOM 775 C CA . ARG A 1 94 ? -14.886 18.843 13.048 1.00 75.31 94 ARG A CA 1
ATOM 776 C C . ARG A 1 94 ? -14.143 20.184 13.115 1.00 75.31 94 ARG A C 1
ATOM 778 O O . ARG A 1 94 ? -12.996 20.225 13.556 1.00 75.31 94 ARG A O 1
ATOM 785 N N . ASN A 1 95 ? -14.742 21.272 12.641 1.00 80.75 95 ASN A N 1
ATOM 786 C CA . ASN A 1 95 ? -14.139 22.608 12.672 1.00 80.75 95 ASN A CA 1
ATOM 787 C C . ASN A 1 95 ? -14.315 23.327 14.012 1.00 80.75 95 ASN A C 1
ATOM 789 O O . ASN A 1 95 ? -13.536 24.224 14.316 1.00 80.75 95 ASN A O 1
ATOM 793 N N . GLN A 1 96 ? -15.298 22.922 14.812 1.00 83.56 96 GLN A N 1
ATOM 794 C CA . GLN A 1 96 ? -15.495 23.417 16.173 1.00 83.56 96 GLN A CA 1
ATOM 795 C C . GLN A 1 96 ? -14.628 22.681 17.198 1.00 83.56 96 GLN A C 1
ATOM 797 O O . GLN A 1 96 ? -14.309 23.240 18.247 1.00 83.56 96 GLN A O 1
ATOM 802 N N . LEU A 1 97 ? -14.250 21.434 16.910 1.00 77.81 97 LEU A N 1
ATOM 803 C CA . LEU A 1 97 ? -13.343 20.672 17.758 1.00 77.81 97 LEU A CA 1
ATOM 804 C C . LEU A 1 97 ? -11.916 21.247 17.691 1.00 77.81 97 LEU A C 1
ATOM 806 O O . LEU A 1 97 ? -11.463 21.655 16.616 1.00 77.81 97 LEU A O 1
ATOM 810 N N . PRO A 1 98 ? -11.183 21.266 18.818 1.00 82.31 98 PRO A N 1
ATOM 811 C CA . PRO A 1 98 ? -9.775 21.641 18.820 1.00 82.31 98 PRO A CA 1
ATOM 812 C C . PRO A 1 98 ? -8.947 20.645 17.993 1.00 82.31 98 PRO A C 1
ATOM 814 O O . PRO A 1 98 ? -9.351 19.502 17.776 1.00 82.31 98 PRO A O 1
ATOM 817 N N . ASN A 1 99 ? -7.762 21.076 17.552 1.00 76.44 99 ASN A N 1
ATOM 818 C CA . ASN A 1 99 ? -6.866 20.246 16.733 1.00 76.44 99 ASN A CA 1
ATOM 819 C C . ASN A 1 99 ? -6.466 18.937 17.423 1.00 76.44 99 ASN A C 1
ATOM 821 O O . ASN A 1 99 ? -6.274 17.923 16.758 1.00 76.44 99 ASN A O 1
ATOM 825 N N . GLU A 1 100 ? -6.362 18.962 18.747 1.00 82.50 100 GLU A N 1
ATOM 826 C CA . GLU A 1 100 ? -6.241 17.777 19.580 1.00 82.50 100 GLU A CA 1
ATOM 827 C C . GLU A 1 100 ? -7.198 17.888 20.765 1.00 82.50 100 GLU A C 1
ATOM 829 O O . GLU A 1 100 ? -7.349 18.959 21.360 1.00 82.50 100 GLU A O 1
ATOM 834 N N . PHE A 1 101 ? -7.834 16.780 21.132 1.00 82.62 101 PHE A N 1
ATOM 835 C CA . PHE A 1 101 ? -8.509 16.669 22.420 1.00 82.62 101 PHE A CA 1
ATOM 836 C C . PHE A 1 101 ? -8.289 15.300 23.048 1.00 82.62 101 PHE A C 1
ATOM 838 O O . PHE A 1 101 ? -8.113 14.288 22.367 1.00 82.62 101 PHE A O 1
ATOM 845 N N . LEU A 1 102 ? -8.281 15.296 24.379 1.00 80.19 102 LEU A N 1
ATOM 846 C CA . LEU A 1 102 ? -8.116 14.101 25.192 1.00 80.19 102 LEU A CA 1
ATOM 847 C C . LEU A 1 102 ? -9.400 13.274 25.141 1.00 80.19 102 LEU A C 1
ATOM 849 O O . LEU A 1 102 ? -10.465 13.752 25.526 1.00 80.19 102 LEU A O 1
ATOM 853 N N . VAL A 1 103 ? -9.272 12.041 24.667 1.00 78.06 103 VAL A N 1
ATOM 854 C CA . VAL A 1 103 ? -10.340 11.040 24.652 1.00 78.06 103 VAL A CA 1
ATOM 855 C C . VAL A 1 103 ? -10.347 10.285 25.976 1.00 78.06 103 VAL A C 1
ATOM 857 O O . VAL A 1 103 ? -11.400 10.137 26.587 1.00 78.06 103 VAL A O 1
ATOM 860 N N . ALA A 1 104 ? -9.168 9.859 26.437 1.00 78.69 104 ALA A N 1
ATOM 861 C CA . ALA A 1 104 ? -8.991 9.174 27.711 1.00 78.69 104 ALA A CA 1
ATOM 862 C C . ALA A 1 104 ? -7.672 9.604 28.362 1.00 78.69 104 ALA A C 1
ATOM 864 O O . ALA A 1 104 ? -6.626 9.623 27.709 1.00 78.69 104 ALA A O 1
ATOM 865 N N . LYS A 1 105 ? -7.731 9.964 29.646 1.00 82.81 105 LYS A N 1
ATOM 866 C CA . LYS A 1 105 ? -6.541 10.282 30.441 1.00 82.81 105 LYS A CA 1
ATOM 867 C C . LYS A 1 105 ? -5.953 9.012 31.025 1.00 82.81 105 LYS A C 1
ATOM 869 O O . LYS A 1 105 ? -6.711 8.159 31.465 1.00 82.81 105 LYS A O 1
ATOM 874 N N . ASN A 1 106 ? -4.629 8.939 31.107 1.00 86.25 106 ASN A N 1
ATOM 875 C CA . ASN A 1 106 ? -3.909 7.800 31.679 1.00 86.25 106 ASN A CA 1
ATOM 876 C C . ASN A 1 106 ? -4.269 6.472 30.990 1.00 86.25 106 ASN A C 1
ATOM 878 O O . ASN A 1 106 ? -4.238 5.414 31.621 1.00 86.25 106 ASN A O 1
ATOM 882 N N . CYS A 1 107 ? -4.608 6.543 29.696 1.00 85.75 107 CYS A N 1
ATOM 883 C CA . CYS A 1 107 ? -5.035 5.403 28.890 1.00 85.75 107 CYS A CA 1
ATOM 884 C C . CYS A 1 107 ? -3.997 4.276 28.919 1.00 85.75 107 CYS A C 1
ATOM 886 O O . CYS A 1 107 ? -4.370 3.107 28.896 1.00 85.75 107 CYS A O 1
ATOM 888 N N . ILE A 1 108 ? -2.710 4.624 29.023 1.00 86.56 108 ILE A N 1
ATOM 889 C CA . ILE A 1 108 ? -1.634 3.676 29.310 1.00 86.56 108 ILE A CA 1
ATOM 890 C C . ILE A 1 108 ? -0.915 4.122 30.581 1.00 86.56 108 ILE A C 1
ATOM 892 O O . ILE A 1 108 ? -0.443 5.260 30.667 1.00 86.56 108 ILE A O 1
ATOM 896 N N . SER A 1 109 ? -0.805 3.224 31.555 1.00 91.12 109 SER A N 1
ATOM 897 C CA . SER A 1 109 ? -0.154 3.473 32.844 1.00 91.12 109 SER A CA 1
ATOM 898 C C . SER A 1 109 ? 0.767 2.319 33.230 1.00 91.12 109 SER A C 1
ATOM 900 O O . SER A 1 109 ? 0.416 1.164 33.020 1.00 91.12 109 SER A O 1
ATOM 902 N N . ILE A 1 110 ? 1.913 2.610 33.846 1.00 90.56 110 ILE A N 1
ATOM 903 C CA . ILE A 1 110 ? 2.709 1.588 34.540 1.00 90.56 110 ILE A CA 1
ATOM 904 C C . ILE A 1 110 ? 1.998 1.248 35.847 1.00 90.56 110 ILE A C 1
ATOM 906 O O . ILE A 1 110 ? 1.515 2.147 36.542 1.00 90.56 110 ILE A O 1
ATOM 910 N N . VAL A 1 111 ? 1.929 -0.037 36.175 1.00 89.94 111 VAL A N 1
ATOM 911 C CA . VAL A 1 111 ? 1.341 -0.551 37.417 1.00 89.94 111 VAL A CA 1
ATOM 912 C C . VAL A 1 111 ? 2.244 -1.629 38.027 1.00 89.94 111 VAL A C 1
ATOM 914 O O . VAL A 1 111 ? 3.341 -1.883 37.539 1.00 89.94 111 VAL A O 1
ATOM 917 N N . GLY A 1 112 ? 1.806 -2.240 39.128 1.00 86.75 112 GLY A N 1
ATOM 918 C CA . GLY A 1 112 ? 2.456 -3.433 39.670 1.00 86.75 112 GLY A CA 1
ATOM 919 C C . GLY A 1 112 ? 3.787 -3.170 40.376 1.00 86.75 112 GLY A C 1
ATOM 920 O O . GLY A 1 112 ? 4.012 -2.105 40.962 1.00 86.75 112 GLY A O 1
ATOM 921 N N . SER A 1 113 ? 4.658 -4.182 40.376 1.00 84.94 113 SER A N 1
ATOM 922 C CA . SER A 1 113 ? 5.926 -4.168 41.123 1.00 84.94 113 SER A CA 1
ATOM 923 C C . SER A 1 113 ? 6.909 -3.108 40.648 1.00 84.94 113 SER A C 1
ATOM 925 O O . SER A 1 113 ? 7.755 -2.689 41.430 1.00 84.94 113 SER A O 1
ATOM 927 N N . THR A 1 114 ? 6.780 -2.632 39.410 1.00 84.62 114 THR A N 1
ATOM 928 C CA . THR A 1 114 ? 7.645 -1.597 38.826 1.00 84.62 114 THR A CA 1
ATOM 929 C C . THR A 1 114 ? 7.594 -0.273 39.590 1.00 84.62 114 THR A C 1
ATOM 931 O O . THR A 1 114 ? 8.522 0.524 39.503 1.00 84.62 114 THR A O 1
ATOM 934 N N . LEU A 1 115 ? 6.531 -0.038 40.362 1.00 84.69 115 LEU A N 1
ATOM 935 C CA . LEU A 1 115 ? 6.359 1.173 41.165 1.00 84.69 115 LEU A CA 1
ATOM 936 C C . LEU A 1 115 ? 6.756 0.999 42.633 1.00 84.69 115 LEU A C 1
ATOM 938 O O . LEU A 1 115 ? 6.623 1.941 43.413 1.00 84.69 115 LEU A O 1
ATOM 942 N N . ASN A 1 116 ? 7.208 -0.190 43.033 1.00 82.62 116 ASN A N 1
ATOM 943 C CA . ASN A 1 116 ? 7.625 -0.444 44.402 1.00 82.62 116 ASN A CA 1
ATOM 944 C C . ASN A 1 116 ? 9.133 -0.207 44.556 1.00 82.62 116 ASN A C 1
ATOM 946 O O . ASN A 1 116 ? 9.938 -1.019 44.117 1.00 82.62 116 ASN A O 1
ATOM 950 N N . GLU A 1 117 ? 9.513 0.881 45.227 1.00 77.06 117 GLU A N 1
ATOM 951 C CA . GLU A 1 117 ? 10.921 1.248 45.452 1.00 77.06 117 GLU A CA 1
ATOM 952 C C . GLU A 1 117 ? 11.697 0.227 46.309 1.00 77.06 117 GLU A C 1
ATOM 954 O O . GLU A 1 117 ? 12.927 0.210 46.287 1.00 77.06 117 GLU A O 1
ATOM 959 N N . GLU A 1 118 ? 11.004 -0.641 47.055 1.00 85.38 118 GLU A N 1
ATOM 960 C CA . GLU A 1 118 ? 11.627 -1.638 47.936 1.00 85.38 118 GLU A CA 1
ATOM 961 C C . GLU A 1 118 ? 11.967 -2.962 47.229 1.00 85.38 118 GLU A C 1
ATOM 963 O O . GLU A 1 118 ? 12.635 -3.820 47.812 1.00 85.38 118 GLU A O 1
ATOM 968 N N . VAL A 1 119 ? 11.504 -3.161 45.989 1.00 81.75 119 VAL A N 1
ATOM 969 C CA . VAL A 1 119 ? 11.646 -4.424 45.253 1.00 81.75 119 VAL A CA 1
ATOM 970 C C . VAL A 1 119 ? 12.202 -4.149 43.865 1.00 81.75 119 VAL A C 1
ATOM 972 O O . VAL A 1 119 ? 11.642 -3.364 43.114 1.00 81.75 119 VAL A O 1
ATOM 975 N N . GLU A 1 120 ? 13.279 -4.839 43.489 1.00 82.88 120 GLU A N 1
ATOM 976 C CA . GLU A 1 120 ? 13.778 -4.787 42.114 1.00 82.88 120 GLU A CA 1
ATOM 977 C C . GLU A 1 120 ? 12.762 -5.476 41.178 1.00 82.88 120 GLU A C 1
ATOM 979 O O . GLU A 1 120 ? 12.504 -6.679 41.339 1.00 82.88 120 GLU A O 1
ATOM 984 N N . PRO A 1 121 ? 12.133 -4.741 40.243 1.00 79.50 121 PRO A N 1
ATOM 985 C CA . PRO A 1 121 ? 11.070 -5.293 39.417 1.00 79.50 121 PRO A CA 1
ATOM 986 C C . PRO A 1 121 ? 11.633 -6.289 38.403 1.00 79.50 121 PRO A C 1
ATOM 988 O O . PRO A 1 121 ? 12.694 -6.080 37.813 1.00 79.50 121 PRO A O 1
ATOM 991 N N . ARG A 1 122 ? 10.916 -7.398 38.201 1.00 83.56 122 ARG A N 1
ATOM 992 C CA . ARG A 1 122 ? 11.298 -8.439 37.230 1.00 83.56 122 ARG A CA 1
ATOM 993 C C . ARG A 1 122 ? 10.788 -8.128 35.824 1.00 83.56 122 ARG A C 1
ATOM 995 O O . ARG A 1 122 ? 11.412 -8.535 34.846 1.00 83.56 122 ARG A O 1
ATOM 1002 N N . ASP A 1 123 ? 9.682 -7.407 35.765 1.00 85.00 123 ASP A N 1
ATOM 1003 C CA . ASP A 1 123 ? 8.870 -7.062 34.611 1.00 85.00 123 ASP A CA 1
ATOM 1004 C C . ASP A 1 123 ? 8.336 -5.624 34.735 1.00 85.00 123 ASP A C 1
ATOM 1006 O O . ASP A 1 123 ? 8.397 -4.979 35.792 1.00 85.00 123 ASP A O 1
ATOM 1010 N N . THR A 1 124 ? 7.843 -5.111 33.609 1.00 86.25 124 THR A N 1
ATOM 1011 C CA . THR A 1 124 ? 7.101 -3.853 33.544 1.00 86.25 124 THR A CA 1
ATOM 1012 C C . THR A 1 124 ? 5.654 -4.147 33.193 1.00 86.25 124 THR A C 1
ATOM 1014 O O . THR A 1 124 ? 5.363 -4.495 32.050 1.00 86.25 124 THR A O 1
ATOM 1017 N N . ASP A 1 125 ? 4.745 -3.953 34.143 1.00 88.81 125 ASP A N 1
ATOM 1018 C CA . ASP A 1 125 ? 3.313 -4.071 33.877 1.00 88.81 125 ASP A CA 1
ATOM 1019 C C . ASP A 1 125 ? 2.782 -2.762 33.278 1.00 88.81 125 ASP A C 1
ATOM 1021 O O . ASP A 1 125 ? 2.803 -1.710 33.925 1.00 88.81 125 ASP A O 1
ATOM 1025 N N . LEU A 1 126 ? 2.262 -2.818 32.053 1.00 88.38 126 LEU A N 1
ATOM 1026 C CA . LEU A 1 126 ? 1.505 -1.733 31.439 1.00 88.38 126 LEU A CA 1
ATOM 1027 C C . LEU A 1 126 ? 0.016 -2.049 31.478 1.00 88.38 126 LEU A C 1
ATOM 1029 O O . LEU A 1 126 ? -0.470 -2.966 30.817 1.00 88.38 126 LEU A O 1
ATOM 1033 N N . LEU A 1 127 ? -0.720 -1.229 32.213 1.00 87.25 127 LEU A N 1
ATOM 1034 C CA . LEU A 1 127 ? -2.167 -1.197 32.179 1.00 87.25 127 LEU A CA 1
ATOM 1035 C C . LEU A 1 127 ? -2.649 -0.339 31.010 1.00 87.25 127 LEU A C 1
ATOM 1037 O O . LEU A 1 127 ? -2.288 0.833 30.914 1.00 87.25 127 LEU A O 1
ATOM 1041 N N . ILE A 1 128 ? -3.510 -0.908 30.176 1.00 85.38 128 ILE A N 1
ATOM 1042 C CA . ILE A 1 128 ? -4.179 -0.245 29.061 1.00 85.38 128 ILE A CA 1
ATOM 1043 C C . ILE A 1 128 ? -5.679 -0.200 29.348 1.00 85.38 128 ILE A C 1
ATOM 1045 O O . ILE A 1 128 ? -6.321 -1.231 29.575 1.00 85.38 128 ILE A O 1
ATOM 1049 N N . GLU A 1 129 ? -6.247 1.002 29.316 1.00 82.50 129 GLU A N 1
ATOM 1050 C CA . GLU A 1 129 ? -7.682 1.205 29.474 1.00 82.50 129 GLU A CA 1
ATOM 1051 C C . GLU A 1 129 ? -8.433 0.683 28.233 1.00 82.50 129 GLU A C 1
ATOM 1053 O O . GLU A 1 129 ? -8.273 1.184 27.119 1.00 82.50 129 GLU A O 1
ATOM 1058 N N . HIS A 1 130 ? -9.236 -0.366 28.416 1.00 69.19 130 HIS A N 1
ATOM 1059 C CA . HIS A 1 130 ? -9.761 -1.232 27.352 1.00 69.19 130 HIS A CA 1
ATOM 1060 C C . HIS A 1 130 ? -11.135 -0.798 26.798 1.00 69.19 130 HIS A C 1
ATOM 1062 O O . HIS A 1 130 ? -11.859 -1.575 26.183 1.00 69.19 130 HIS A O 1
ATOM 1068 N N . SER A 1 131 ? -11.529 0.467 26.943 1.00 60.94 131 SER A N 1
ATOM 1069 C CA . SER A 1 131 ? -12.777 0.948 26.321 1.00 60.94 131 SER A CA 1
ATOM 1070 C C . SER A 1 131 ? -12.713 1.009 24.781 1.00 60.94 131 SER A C 1
ATOM 1072 O O . SER A 1 131 ? -13.733 1.213 24.120 1.00 60.94 131 SER A O 1
ATOM 1074 N N . PHE A 1 132 ? -11.537 0.772 24.189 1.00 57.03 132 PHE A N 1
ATOM 1075 C CA . PHE A 1 132 ? -11.296 0.794 22.748 1.00 57.03 132 PHE A CA 1
ATOM 1076 C C . PHE A 1 132 ? -10.806 -0.570 22.243 1.00 57.03 132 PHE A C 1
ATOM 1078 O O . PHE A 1 132 ? -10.081 -1.279 22.940 1.00 57.03 132 PHE A O 1
ATOM 1085 N N . LYS A 1 133 ? -11.133 -0.913 20.988 1.00 61.66 133 LYS A N 1
ATOM 1086 C CA . LYS A 1 133 ? -10.611 -2.099 20.274 1.00 61.66 133 LYS A CA 1
ATOM 1087 C C . LYS A 1 133 ? -9.126 -1.935 19.900 1.00 61.66 133 LYS A C 1
ATOM 1089 O O . LYS A 1 133 ? -8.763 -1.990 18.731 1.00 61.66 133 LYS A O 1
ATOM 1094 N N . LEU A 1 134 ? -8.283 -1.663 20.890 1.00 65.38 134 LEU A N 1
ATOM 1095 C CA . LEU A 1 134 ? -6.836 -1.488 20.752 1.00 65.38 134 LEU A CA 1
ATOM 1096 C C . LEU A 1 134 ? -6.072 -2.813 20.873 1.00 65.38 134 LEU A C 1
ATOM 1098 O O . LEU A 1 134 ? -4.895 -2.857 20.533 1.00 65.38 134 LEU A O 1
ATOM 1102 N N . GLU A 1 135 ? -6.726 -3.885 21.329 1.00 64.06 135 GLU A N 1
ATOM 1103 C CA . GLU A 1 135 ? -6.093 -5.193 21.548 1.00 64.06 135 GLU A CA 1
ATOM 1104 C C . GLU A 1 135 ? -5.354 -5.707 20.313 1.00 64.06 135 GLU A C 1
ATOM 1106 O O . GLU A 1 135 ? -4.203 -6.116 20.433 1.00 64.06 135 GLU A O 1
ATOM 1111 N N . ASP A 1 136 ? -5.968 -5.630 19.129 1.00 64.44 136 ASP A N 1
ATOM 1112 C CA . ASP A 1 136 ? -5.357 -6.131 17.893 1.00 64.44 136 ASP A CA 1
ATOM 1113 C C . ASP A 1 136 ? -4.108 -5.324 17.501 1.00 64.44 136 ASP A C 1
ATOM 1115 O O . ASP A 1 136 ? -3.084 -5.909 17.156 1.00 64.44 136 ASP A O 1
ATOM 1119 N N . ALA A 1 137 ? -4.154 -3.992 17.629 1.00 63.97 137 ALA A N 1
ATOM 1120 C CA . ALA A 1 137 ? -3.030 -3.110 17.296 1.00 63.97 137 ALA A CA 1
ATOM 1121 C C . ALA A 1 137 ? -1.854 -3.252 18.278 1.00 63.97 137 ALA A C 1
ATOM 1123 O O . ALA A 1 137 ? -0.695 -3.097 17.905 1.00 63.97 137 ALA A O 1
ATOM 1124 N N . ILE A 1 138 ? -2.145 -3.547 19.547 1.00 68.81 138 ILE A N 1
ATOM 1125 C CA . ILE A 1 138 ? -1.126 -3.668 20.595 1.00 68.81 138 ILE A CA 1
ATOM 1126 C C . ILE A 1 138 ? -0.547 -5.089 20.650 1.00 68.81 138 ILE A C 1
ATOM 1128 O O . ILE A 1 138 ? 0.599 -5.280 21.056 1.00 68.81 138 ILE A O 1
ATOM 1132 N N . LYS A 1 139 ? -1.287 -6.102 20.193 1.00 65.56 139 LYS A N 1
ATOM 1133 C CA . LYS A 1 139 ? -0.792 -7.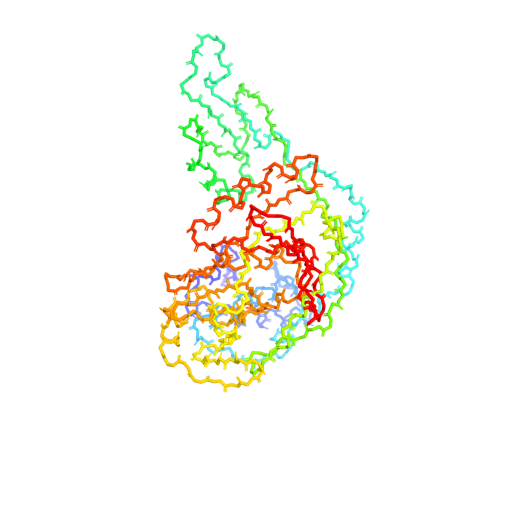481 20.122 1.00 65.56 139 LYS A CA 1
ATOM 1134 C C . LYS A 1 139 ? 0.454 -7.610 19.240 1.00 65.56 139 LYS A C 1
ATOM 1136 O O . LYS A 1 139 ? 1.356 -8.355 19.609 1.00 65.56 139 LYS A O 1
ATOM 1141 N N . GLU A 1 140 ? 0.538 -6.844 18.154 1.00 64.06 140 GLU A N 1
ATOM 1142 C CA . GLU A 1 140 ? 1.736 -6.763 17.300 1.00 64.06 140 GLU A CA 1
ATOM 1143 C C . GLU A 1 140 ? 2.942 -6.156 18.042 1.00 64.06 140 GLU A C 1
ATOM 1145 O O . GLU A 1 140 ? 4.078 -6.583 17.847 1.00 64.06 140 GLU A O 1
ATOM 1150 N N . LEU A 1 141 ? 2.711 -5.219 18.970 1.00 63.44 141 LEU A N 1
ATOM 1151 C CA . LEU A 1 141 ? 3.772 -4.648 19.810 1.00 63.44 141 LEU A CA 1
ATOM 1152 C C . LEU A 1 141 ? 4.274 -5.640 20.862 1.00 63.44 141 LEU A C 1
ATOM 1154 O O . LEU A 1 141 ? 5.444 -5.591 21.232 1.00 63.44 141 LEU A O 1
ATOM 1158 N N . LYS A 1 142 ? 3.428 -6.570 21.323 1.00 65.81 142 LYS A N 1
ATOM 1159 C CA . LYS A 1 142 ? 3.799 -7.549 22.355 1.00 65.81 142 LYS A CA 1
ATOM 1160 C C . LYS A 1 142 ? 4.971 -8.436 21.924 1.00 65.81 142 LYS A C 1
ATOM 1162 O O . LYS A 1 142 ? 5.795 -8.794 22.757 1.00 65.81 142 LYS A O 1
ATOM 1167 N N . GLU A 1 143 ? 5.078 -8.746 20.632 1.00 66.12 143 GLU A N 1
ATOM 1168 C CA . GLU A 1 143 ? 6.182 -9.553 20.094 1.00 66.12 143 GLU A CA 1
ATOM 1169 C C . GLU A 1 143 ? 7.537 -8.828 20.145 1.00 66.12 143 GLU A C 1
ATOM 1171 O O . GLU A 1 143 ? 8.574 -9.484 20.161 1.00 66.12 143 GLU A O 1
ATOM 1176 N N . SER A 1 144 ? 7.547 -7.493 20.234 1.00 67.31 144 SER A N 1
ATOM 1177 C CA . SER A 1 144 ? 8.780 -6.694 20.331 1.00 67.31 144 SER A CA 1
ATOM 1178 C C . SER A 1 144 ? 9.148 -6.275 21.761 1.00 67.31 144 SER A C 1
ATOM 1180 O O . SER A 1 144 ? 10.219 -5.706 21.977 1.00 67.31 144 SER A O 1
ATOM 1182 N N . LEU A 1 145 ? 8.305 -6.574 22.756 1.00 71.94 145 LEU A N 1
ATOM 1183 C CA . LEU A 1 145 ? 8.463 -6.116 24.138 1.00 71.94 145 LEU A CA 1
ATOM 1184 C C . LEU A 1 145 ? 8.662 -7.293 25.112 1.00 71.94 145 LEU A C 1
ATOM 1186 O O . LEU A 1 145 ? 7.796 -7.596 25.926 1.00 71.94 145 LEU A O 1
ATOM 1190 N N . GLU A 1 146 ? 9.837 -7.933 25.076 1.00 73.50 146 GLU A N 1
ATOM 1191 C CA . 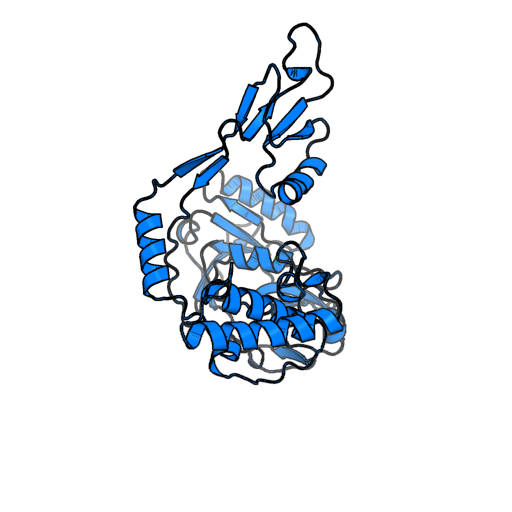GLU A 1 146 ? 10.157 -9.147 25.865 1.00 73.50 146 GLU A CA 1
ATOM 1192 C C . GLU A 1 146 ? 10.035 -9.010 27.400 1.00 73.50 146 GLU A C 1
ATOM 1194 O O . GLU A 1 146 ? 10.038 -10.018 28.104 1.00 73.50 146 GLU A O 1
ATOM 1199 N N . LYS A 1 147 ? 9.950 -7.789 27.945 1.00 81.69 147 LYS A N 1
ATOM 1200 C CA . LYS A 1 147 ? 9.898 -7.516 29.398 1.00 81.69 147 LYS A CA 1
ATOM 1201 C C . LYS A 1 147 ? 8.664 -6.729 29.842 1.00 81.69 147 LYS A C 1
ATOM 1203 O O . LYS A 1 147 ? 8.664 -6.166 30.936 1.00 81.69 147 LYS A O 1
ATOM 1208 N N . VAL A 1 148 ? 7.659 -6.627 28.978 1.00 84.69 148 VAL A N 1
ATOM 1209 C CA . VAL A 1 148 ? 6.459 -5.838 29.250 1.00 84.69 148 VAL A CA 1
ATOM 1210 C C . VAL A 1 148 ? 5.246 -6.749 29.297 1.00 84.69 148 VAL A C 1
ATOM 1212 O O . VAL A 1 148 ? 4.875 -7.351 28.287 1.00 84.69 148 VAL A O 1
ATOM 1215 N N . ASP A 1 149 ? 4.599 -6.797 30.454 1.00 85.81 149 ASP A N 1
ATOM 1216 C CA . ASP A 1 149 ? 3.316 -7.462 30.607 1.00 85.81 149 ASP A CA 1
ATOM 1217 C C . ASP A 1 149 ? 2.181 -6.465 30.372 1.00 85.81 149 ASP A C 1
ATOM 1219 O O . ASP A 1 149 ? 2.151 -5.360 30.908 1.00 85.81 149 ASP A O 1
ATOM 1223 N N . LEU A 1 150 ? 1.250 -6.842 29.496 1.00 86.69 150 LEU A N 1
ATOM 1224 C CA . LEU A 1 150 ? 0.126 -5.998 29.100 1.00 86.69 150 LEU A CA 1
ATOM 1225 C C . LEU A 1 150 ? -1.131 -6.431 29.848 1.00 86.69 150 LEU A C 1
ATOM 1227 O O . LEU A 1 150 ? -1.590 -7.567 29.696 1.00 86.69 150 LEU A O 1
ATOM 1231 N N . ILE A 1 151 ? -1.706 -5.507 30.608 1.00 85.81 151 ILE A N 1
ATOM 1232 C CA . ILE A 1 151 ? -2.927 -5.697 31.385 1.00 85.81 151 ILE A CA 1
ATOM 1233 C C . ILE A 1 151 ? -4.021 -4.832 30.762 1.00 85.81 151 ILE A C 1
ATOM 1235 O O . ILE A 1 151 ? -3.847 -3.630 30.600 1.00 85.81 151 ILE A O 1
ATOM 1239 N N . PHE A 1 152 ? -5.168 -5.422 30.442 1.00 85.94 152 PHE A N 1
ATOM 1240 C CA . PHE A 1 152 ? -6.321 -4.702 29.896 1.00 85.94 152 PHE A CA 1
ATOM 1241 C C . PHE A 1 152 ? -7.401 -4.563 30.974 1.00 85.94 152 PHE A C 1
ATOM 1243 O O . PHE A 1 152 ? -7.753 -5.547 31.624 1.00 85.94 152 PHE A O 1
ATOM 1250 N N . SER A 1 153 ? -7.909 -3.346 31.189 1.00 83.94 153 SER A N 1
ATOM 1251 C CA . SER A 1 153 ? -8.946 -3.058 32.194 1.00 83.94 153 SER A CA 1
ATOM 1252 C C . SER A 1 153 ? -9.881 -1.952 31.722 1.00 83.94 153 SER A C 1
ATOM 1254 O O . SER A 1 153 ? -9.431 -0.945 31.189 1.00 83.94 153 SER A O 1
ATOM 1256 N N . ASP A 1 154 ? -11.180 -2.101 31.945 1.00 82.12 154 ASP A N 1
ATOM 1257 C CA . ASP A 1 154 ? -12.220 -1.101 31.667 1.00 82.12 154 ASP A CA 1
ATOM 1258 C C . ASP A 1 154 ? -12.429 -0.101 32.818 1.00 82.12 154 ASP A C 1
ATOM 1260 O O . ASP A 1 154 ? -13.124 0.899 32.658 1.00 82.12 154 ASP A O 1
ATOM 1264 N N . ILE A 1 155 ? -11.814 -0.357 33.975 1.00 81.75 155 ILE A N 1
ATOM 1265 C CA . ILE A 1 155 ? -12.004 0.417 35.212 1.00 81.75 155 ILE A CA 1
ATOM 1266 C C . ILE A 1 155 ? -10.765 1.261 35.564 1.00 81.75 155 ILE A C 1
ATOM 1268 O O . ILE A 1 155 ? -10.746 1.947 36.588 1.00 81.75 155 ILE A O 1
ATOM 1272 N N . GLY A 1 156 ? -9.707 1.191 34.750 1.00 82.25 156 GLY A N 1
ATOM 1273 C CA . GLY A 1 156 ? -8.424 1.843 35.026 1.00 82.25 156 GLY A CA 1
ATOM 1274 C C . GLY A 1 156 ? -7.654 1.219 36.207 1.00 82.25 156 GLY A C 1
ATOM 1275 O O . GLY A 1 156 ? -7.997 0.121 36.671 1.00 82.25 156 GLY A O 1
ATOM 1276 N N . PRO A 1 157 ? -6.568 1.867 36.674 1.00 85.75 157 PRO A N 1
ATOM 1277 C CA . PRO A 1 157 ? -5.698 1.319 37.714 1.00 85.75 157 PRO A CA 1
ATOM 1278 C C . PRO A 1 157 ? -6.374 1.331 39.087 1.00 85.75 157 PRO A C 1
ATOM 1280 O O . PRO A 1 157 ? -6.891 2.351 39.531 1.00 85.75 157 PRO A O 1
ATOM 1283 N N . GLN A 1 158 ? -6.321 0.200 39.794 1.00 83.69 158 GLN A N 1
ATOM 1284 C CA . GLN A 1 158 ? -6.920 0.022 41.129 1.00 83.69 158 GLN A CA 1
ATOM 1285 C C . GLN A 1 158 ? -5.900 0.185 42.279 1.00 83.69 158 GLN A C 1
ATOM 1287 O O . GLN A 1 158 ? -6.137 -0.259 43.401 1.00 83.69 158 GLN A O 1
ATOM 1292 N N . GLY A 1 159 ? -4.748 0.807 42.012 1.00 83.38 159 GLY A N 1
ATOM 1293 C CA . GLY A 1 159 ? -3.642 0.973 42.960 1.00 83.38 159 GLY A CA 1
ATOM 1294 C C . GLY A 1 159 ? -2.625 2.024 42.497 1.00 83.38 159 GLY A C 1
ATOM 1295 O O . GLY A 1 159 ? -2.926 2.780 41.566 1.00 83.38 159 GLY A O 1
ATOM 1296 N N . PRO A 1 160 ? -1.432 2.094 43.130 1.00 86.56 160 PRO A N 1
ATOM 1297 C CA . PRO A 1 160 ? -0.344 2.948 42.666 1.00 86.56 160 PRO A CA 1
ATOM 1298 C C . PRO A 1 160 ? -0.108 2.733 41.173 1.00 86.56 160 PRO A C 1
ATOM 1300 O O . PRO A 1 160 ? -0.003 1.600 40.705 1.00 86.56 160 PRO A O 1
ATOM 1303 N N . SER A 1 161 ? -0.097 3.830 40.431 1.00 91.50 161 SER A N 1
ATOM 1304 C CA . SER A 1 161 ? 0.075 3.828 38.986 1.00 91.50 161 SER A CA 1
ATOM 1305 C C . SER A 1 161 ? 0.857 5.062 38.567 1.00 91.50 161 SER A C 1
ATOM 1307 O O . SER A 1 161 ? 0.752 6.118 39.198 1.00 91.50 161 SER A O 1
ATOM 1309 N N . PHE A 1 162 ? 1.644 4.920 37.506 1.00 90.69 162 PHE A N 1
ATOM 1310 C CA . PHE A 1 162 ? 2.340 6.031 36.875 1.00 90.69 162 PHE A CA 1
ATOM 1311 C C . PHE A 1 162 ? 1.800 6.202 35.451 1.00 90.69 162 PHE A C 1
ATOM 1313 O O . PHE A 1 162 ? 2.013 5.320 34.614 1.00 90.69 162 PHE A O 1
ATOM 1320 N N . PRO A 1 163 ? 1.063 7.287 35.162 1.00 89.75 163 PRO A N 1
ATOM 1321 C CA . PRO A 1 163 ? 0.477 7.484 33.848 1.00 89.75 163 PRO A CA 1
ATOM 1322 C C . PRO A 1 163 ? 1.569 7.772 32.818 1.00 89.75 163 PRO A C 1
ATOM 1324 O O . PRO A 1 163 ? 2.395 8.662 33.008 1.00 89.75 163 PRO A O 1
ATOM 1327 N N . MET A 1 164 ? 1.559 7.017 31.722 1.00 89.19 164 MET A N 1
ATOM 1328 C CA . MET A 1 164 ? 2.544 7.141 30.646 1.00 89.19 164 MET A CA 1
ATOM 1329 C C . MET A 1 164 ? 1.977 7.903 29.456 1.00 89.19 164 MET A C 1
ATOM 1331 O O . MET A 1 164 ? 2.622 8.814 28.940 1.00 89.19 164 MET A O 1
ATOM 1335 N N . TYR A 1 165 ? 0.768 7.535 29.026 1.00 84.19 165 TYR A N 1
ATOM 1336 C CA . TYR A 1 165 ? 0.153 8.101 27.832 1.00 84.19 165 TYR A CA 1
ATOM 1337 C C . TYR A 1 165 ? -1.334 8.366 28.025 1.00 84.19 165 TYR A C 1
ATOM 1339 O O . TYR A 1 165 ? -2.074 7.552 28.581 1.00 84.19 165 TYR A O 1
ATOM 1347 N N . ASP A 1 166 ? -1.766 9.492 27.470 1.00 85.94 166 ASP A N 1
ATOM 1348 C CA . ASP A 1 166 ? -3.167 9.793 27.224 1.00 85.94 166 ASP A CA 1
ATOM 1349 C C . ASP A 1 166 ? -3.549 9.363 25.804 1.00 85.94 166 ASP A C 1
ATOM 1351 O O . ASP A 1 166 ? -2.747 9.471 24.873 1.00 85.94 166 ASP A O 1
ATOM 1355 N N . LEU A 1 167 ? -4.804 8.959 25.610 1.00 79.81 167 LEU A N 1
ATOM 1356 C CA . LEU A 1 167 ? -5.362 8.789 24.275 1.00 79.81 167 LEU A CA 1
ATOM 1357 C C . LEU A 1 167 ? -5.916 10.128 23.796 1.00 79.81 167 LEU A C 1
ATOM 1359 O O . LEU A 1 167 ? -6.848 10.681 24.388 1.00 79.81 167 LEU A O 1
ATOM 1363 N N . LYS A 1 168 ? -5.361 10.640 22.700 1.00 82.88 168 LYS A N 1
ATOM 1364 C CA . LYS A 1 168 ? -5.817 11.866 22.044 1.00 82.88 168 LYS A CA 1
ATOM 1365 C C . LYS A 1 168 ? -6.420 11.550 20.686 1.00 82.88 168 LYS A C 1
ATOM 1367 O O . LYS A 1 168 ? -5.886 10.731 19.942 1.00 82.88 168 LYS A O 1
ATOM 1372 N N . LEU A 1 169 ? -7.487 12.261 20.337 1.00 75.31 169 LEU A N 1
ATOM 1373 C CA . LEU A 1 169 ? -7.947 12.345 18.959 1.00 75.31 169 LEU A CA 1
ATOM 1374 C C . LEU A 1 169 ? -7.312 13.585 18.344 1.00 75.31 169 LEU A C 1
ATOM 1376 O O . LEU A 1 169 ? -7.529 14.702 18.816 1.00 75.31 169 LEU A O 1
ATOM 1380 N N . VAL A 1 170 ? -6.499 13.370 17.316 1.00 80.50 170 VAL A N 1
ATOM 1381 C CA . VAL A 1 170 ? -5.826 14.442 16.583 1.00 80.50 170 VAL A CA 1
ATOM 1382 C C . VAL A 1 170 ? -6.531 14.610 15.248 1.00 80.50 170 VAL A C 1
ATOM 1384 O O . VAL A 1 170 ? -6.732 13.643 14.511 1.00 80.50 170 VAL A O 1
ATOM 1387 N N . LYS A 1 171 ? -6.931 15.842 14.933 1.00 79.38 171 LYS A N 1
ATOM 1388 C CA . LYS A 1 171 ? -7.506 16.179 13.634 1.00 79.38 171 LYS A CA 1
ATOM 1389 C C . LYS A 1 171 ? -6.440 15.909 12.575 1.00 79.38 171 LYS A C 1
ATOM 1391 O O . LYS A 1 171 ? -5.383 16.538 12.593 1.00 79.38 171 LYS A O 1
ATOM 1396 N N . SER A 1 172 ? -6.708 14.974 11.663 1.00 71.44 172 SER A N 1
ATOM 1397 C CA . SER A 1 172 ? -5.823 14.760 10.518 1.00 71.44 172 SER A CA 1
ATOM 1398 C C . SER A 1 172 ? -5.655 16.085 9.778 1.00 71.44 172 SER A C 1
ATOM 1400 O O . SER A 1 172 ? -6.630 16.845 9.641 1.00 71.44 172 SER A O 1
ATOM 1402 N N . LYS A 1 173 ? -4.432 16.367 9.308 1.00 68.94 173 LYS A N 1
ATOM 1403 C CA . LYS A 1 173 ? -4.227 17.456 8.351 1.00 68.94 173 LYS A CA 1
ATOM 1404 C C . LYS A 1 173 ? -5.215 17.231 7.203 1.00 68.94 173 LYS A C 1
ATOM 1406 O O . LYS A 1 173 ? -5.419 16.092 6.779 1.00 68.94 173 LYS A O 1
ATOM 1411 N N . GLU A 1 174 ? -5.903 18.291 6.779 1.00 55.69 174 GLU A N 1
ATOM 1412 C CA . GLU A 1 174 ? -6.511 18.279 5.450 1.00 55.69 174 GLU A CA 1
ATOM 1413 C C . GLU A 1 174 ? -5.343 18.173 4.483 1.00 55.69 174 GLU A C 1
ATOM 1415 O O . GLU A 1 174 ? -4.681 19.159 4.183 1.00 55.69 174 GLU A O 1
ATOM 1420 N N . GLU A 1 175 ? -5.014 16.947 4.093 1.00 49.28 175 GLU A N 1
ATOM 1421 C CA . GLU A 1 175 ? -4.389 16.760 2.802 1.00 49.28 175 GLU A CA 1
ATOM 1422 C C . GLU A 1 175 ? -5.473 17.177 1.815 1.00 49.28 175 GLU A C 1
ATOM 1424 O O . GLU A 1 175 ? -6.570 16.605 1.812 1.00 49.28 175 GLU A O 1
ATOM 1429 N N . ASP A 1 176 ? -5.219 18.258 1.076 1.00 42.47 176 ASP A N 1
ATOM 1430 C CA . ASP A 1 176 ? -6.023 18.589 -0.087 1.00 42.47 176 ASP A CA 1
ATOM 1431 C C . ASP A 1 176 ? -6.018 17.333 -0.952 1.00 42.47 176 ASP A C 1
ATOM 1433 O O . ASP A 1 176 ? -5.018 17.002 -1.589 1.00 42.47 176 ASP A O 1
ATOM 1437 N N . ILE A 1 177 ? -7.125 16.588 -0.933 1.00 44.03 177 ILE A N 1
ATOM 1438 C CA . ILE A 1 177 ? -7.360 15.543 -1.916 1.00 44.03 177 ILE A CA 1
ATOM 1439 C C . ILE A 1 177 ? -7.604 16.320 -3.199 1.00 44.03 177 ILE A C 1
ATOM 1441 O O . ILE A 1 177 ? -8.746 16.637 -3.535 1.00 44.03 177 ILE A O 1
ATOM 1445 N N . ILE A 1 178 ? -6.520 16.707 -3.868 1.00 48.09 178 ILE A N 1
ATOM 1446 C CA . ILE A 1 178 ? -6.574 17.199 -5.231 1.00 48.09 178 ILE A CA 1
ATOM 1447 C C . ILE A 1 178 ? -7.254 16.056 -5.992 1.00 48.09 178 ILE A C 1
ATOM 1449 O O . ILE A 1 178 ? -6.743 14.933 -5.973 1.00 48.09 178 ILE A O 1
ATOM 1453 N N . PRO A 1 179 ? -8.453 16.264 -6.562 1.00 45.16 179 PRO A N 1
ATOM 1454 C CA . PRO A 1 179 ? -9.102 15.233 -7.348 1.00 45.16 179 PRO A CA 1
ATOM 1455 C C . PRO A 1 179 ? -8.247 15.030 -8.598 1.00 45.16 179 PRO A C 1
ATOM 1457 O O . PRO A 1 179 ? -8.378 15.758 -9.575 1.00 45.16 179 PRO A O 1
ATOM 1460 N N . PHE A 1 180 ? -7.306 14.095 -8.535 1.00 55.06 180 PHE A N 1
ATOM 1461 C CA . PHE A 1 180 ? -6.490 13.730 -9.678 1.00 55.06 180 PHE A CA 1
ATOM 1462 C C . PHE A 1 180 ? -7.351 12.906 -10.645 1.00 55.06 180 PHE A C 1
ATOM 1464 O O . PHE A 1 180 ? -8.077 11.996 -10.242 1.00 55.06 180 PHE A O 1
ATOM 1471 N N . GLU A 1 181 ? -7.308 13.287 -11.921 1.00 62.31 181 GLU A N 1
ATOM 1472 C CA . GLU A 1 181 ? -8.252 12.875 -12.971 1.00 62.31 181 GLU A CA 1
ATOM 1473 C C . GLU A 1 181 ? -7.962 11.490 -13.576 1.00 62.31 181 GLU A C 1
ATOM 1475 O O . GLU A 1 181 ? -8.658 11.066 -14.499 1.00 62.31 181 GLU A O 1
ATOM 1480 N N . TYR A 1 182 ? -6.949 10.769 -13.086 1.00 69.00 182 TYR A N 1
ATOM 1481 C CA . TYR A 1 182 ? -6.574 9.487 -13.673 1.00 69.00 182 TYR A CA 1
ATOM 1482 C C . TYR A 1 182 ? -7.474 8.359 -13.173 1.00 69.00 182 TYR A C 1
ATOM 1484 O O . TYR A 1 182 ? -7.562 8.095 -11.972 1.00 69.00 182 TYR A O 1
ATOM 1492 N N . GLU A 1 183 ? -8.113 7.677 -14.126 1.00 81.25 183 GLU A N 1
ATOM 1493 C CA . GLU A 1 183 ? -8.908 6.477 -13.893 1.00 81.25 183 GLU A CA 1
ATOM 1494 C C . GLU A 1 183 ? -8.195 5.256 -14.481 1.00 81.25 183 GLU A C 1
ATOM 1496 O O . GLU A 1 183 ? -7.963 5.177 -15.691 1.00 81.25 183 GLU A O 1
ATOM 1501 N N . ILE A 1 184 ? -7.864 4.276 -13.636 1.00 84.69 184 ILE A N 1
ATOM 1502 C CA . ILE A 1 184 ? -7.321 3.005 -14.123 1.00 84.69 184 ILE A CA 1
ATOM 1503 C C . ILE A 1 184 ? -8.440 2.081 -14.579 1.00 84.69 184 ILE A C 1
ATOM 1505 O O . ILE A 1 184 ? -9.315 1.687 -13.808 1.00 84.69 184 ILE A O 1
ATOM 1509 N N . CYS A 1 185 ? -8.334 1.648 -15.833 1.00 86.94 185 CYS A N 1
ATOM 1510 C CA . CYS A 1 185 ? -9.121 0.563 -16.387 1.00 86.94 185 CYS A CA 1
ATOM 1511 C C . CYS A 1 185 ? -8.258 -0.701 -16.453 1.00 86.94 185 CYS A C 1
ATOM 1513 O O . CYS A 1 185 ? -7.287 -0.744 -17.201 1.00 86.94 185 CYS A O 1
ATOM 1515 N N . LEU A 1 186 ? -8.638 -1.750 -15.719 1.00 89.06 186 LEU A N 1
ATOM 1516 C CA . LEU A 1 186 ? -7.905 -3.025 -15.700 1.00 89.06 186 LEU A CA 1
ATOM 1517 C C . LEU A 1 186 ? -7.814 -3.709 -17.083 1.00 89.06 186 LEU A C 1
ATOM 1519 O O . LEU A 1 186 ? -6.999 -4.602 -17.256 1.00 89.06 186 LEU A O 1
ATOM 1523 N N . ASP A 1 187 ? -8.605 -3.304 -18.075 1.00 89.25 187 ASP A N 1
ATOM 1524 C CA . ASP A 1 187 ? -8.582 -3.905 -19.420 1.00 89.25 187 ASP A CA 1
ATOM 1525 C C . ASP A 1 187 ? -7.590 -3.254 -20.383 1.00 89.25 187 ASP A C 1
ATOM 1527 O O . ASP A 1 187 ? -7.544 -3.603 -21.566 1.00 89.25 187 ASP A O 1
ATOM 1531 N N . ARG A 1 188 ? -6.871 -2.226 -19.931 1.00 90.94 188 ARG A N 1
ATOM 1532 C CA . ARG A 1 188 ? -6.027 -1.408 -20.796 1.00 90.94 188 ARG A CA 1
ATOM 1533 C C . ARG A 1 188 ? -4.673 -1.178 -20.145 1.00 90.94 188 ARG A C 1
ATOM 1535 O O . ARG A 1 188 ? -4.604 -1.073 -18.922 1.00 90.94 188 ARG A O 1
ATOM 1542 N N . PRO A 1 189 ? -3.606 -1.075 -20.952 1.00 92.19 189 PRO A N 1
ATOM 1543 C CA . PRO A 1 189 ? -2.339 -0.593 -20.438 1.00 92.19 189 PRO A CA 1
ATOM 1544 C C . PRO A 1 189 ? -2.501 0.843 -19.942 1.00 92.19 189 PRO A C 1
ATOM 1546 O O . PRO A 1 189 ? -3.381 1.586 -20.391 1.00 92.19 189 PRO A O 1
ATOM 1549 N N . PHE A 1 190 ? -1.608 1.230 -19.047 1.00 89.38 190 PHE A N 1
ATOM 1550 C CA . PHE A 1 190 ? -1.470 2.599 -18.590 1.00 89.38 190 PHE A CA 1
ATOM 1551 C C . PHE A 1 190 ? -0.191 3.198 -19.191 1.00 89.38 190 PHE A C 1
ATOM 1553 O O . PHE A 1 190 ? 0.747 2.466 -19.498 1.00 89.38 190 PHE A O 1
ATOM 1560 N N . ASN A 1 191 ? -0.121 4.509 -19.403 1.00 88.00 191 ASN A N 1
ATOM 1561 C CA . ASN A 1 191 ? 1.151 5.106 -19.813 1.00 88.00 191 ASN A CA 1
ATOM 1562 C C . ASN A 1 191 ? 2.080 5.114 -18.601 1.00 88.00 191 ASN A C 1
ATOM 1564 O O . ASN A 1 191 ? 1.689 5.597 -17.541 1.00 88.00 191 ASN A O 1
ATOM 1568 N N . ARG A 1 192 ? 3.282 4.543 -18.730 1.00 82.44 192 ARG A N 1
ATOM 1569 C CA . ARG A 1 192 ? 4.250 4.595 -17.632 1.00 82.44 192 ARG A CA 1
ATOM 1570 C C . ARG A 1 192 ? 4.598 6.058 -17.354 1.00 82.44 192 ARG A C 1
ATOM 1572 O O . ARG A 1 192 ? 4.710 6.848 -18.293 1.00 82.44 192 ARG A O 1
ATOM 1579 N N . GLU A 1 193 ? 4.794 6.381 -16.083 1.00 83.88 193 GLU A N 1
ATOM 1580 C CA . GLU A 1 193 ? 5.401 7.645 -15.676 1.00 83.88 193 GLU A CA 1
ATOM 1581 C C . GLU A 1 193 ? 6.724 7.876 -16.425 1.00 83.88 193 GLU A C 1
ATOM 1583 O O . GLU A 1 193 ? 7.555 6.969 -16.543 1.00 83.88 193 GLU A O 1
ATOM 1588 N N . GLN A 1 194 ? 6.909 9.081 -16.962 1.00 87.38 194 GLN A N 1
ATOM 1589 C CA . GLN A 1 194 ? 8.187 9.510 -17.509 1.00 87.38 194 GLN A CA 1
ATOM 1590 C C . GLN A 1 194 ? 9.027 10.075 -16.375 1.00 87.38 194 GLN A C 1
ATOM 1592 O O . GLN A 1 194 ? 8.625 10.986 -15.657 1.00 87.38 194 GLN A O 1
ATOM 1597 N N . GLU A 1 195 ? 10.213 9.516 -16.195 1.00 90.62 195 GLU A N 1
ATOM 1598 C CA . GLU A 1 195 ? 11.129 9.986 -15.170 1.00 90.62 195 GLU A CA 1
ATOM 1599 C C . GLU A 1 195 ? 11.874 11.240 -15.647 1.00 90.62 195 GLU A C 1
ATOM 1601 O O . GLU A 1 195 ? 12.617 11.197 -16.632 1.00 90.62 195 GLU A O 1
ATOM 1606 N N . THR A 1 196 ? 11.721 12.345 -14.919 1.00 90.88 196 THR A N 1
ATOM 1607 C CA . THR A 1 196 ? 12.408 13.613 -15.197 1.00 90.88 196 THR A CA 1
ATOM 1608 C C . THR A 1 196 ? 13.579 13.779 -14.233 1.00 90.88 196 THR A C 1
ATOM 1610 O O . THR A 1 196 ? 13.395 13.937 -13.029 1.00 90.88 196 THR A O 1
ATOM 1613 N N . GLU A 1 197 ? 14.811 13.754 -14.745 1.00 91.94 197 GLU A N 1
ATOM 1614 C CA . GLU A 1 197 ? 16.008 13.892 -13.907 1.00 91.94 197 GLU A CA 1
ATOM 1615 C C . GLU A 1 197 ? 16.093 15.300 -13.284 1.00 91.94 197 GLU A C 1
ATOM 1617 O O . GLU A 1 197 ? 16.153 16.307 -13.995 1.00 91.94 197 GLU A O 1
ATOM 1622 N N . VAL A 1 198 ? 16.154 15.381 -11.952 1.00 90.62 198 VAL A N 1
ATOM 1623 C CA . VAL A 1 198 ? 16.323 16.648 -11.228 1.00 90.62 198 VAL A CA 1
ATOM 1624 C C . VAL A 1 198 ? 17.789 16.959 -10.932 1.00 90.62 198 VAL A C 1
ATOM 1626 O O . VAL A 1 198 ? 18.649 16.085 -10.783 1.00 90.62 198 VAL A O 1
ATOM 1629 N N . SER A 1 199 ? 18.106 18.249 -10.826 1.00 86.69 199 SER A N 1
ATOM 1630 C CA . SER A 1 199 ? 19.464 18.709 -10.522 1.00 86.69 199 SER A CA 1
ATOM 1631 C C . SER A 1 199 ? 19.810 18.644 -9.032 1.00 86.69 199 SER A C 1
ATOM 1633 O O . SER A 1 199 ? 20.992 18.562 -8.701 1.00 86.69 199 SER A O 1
ATOM 1635 N N . SER A 1 200 ? 18.818 18.651 -8.134 1.00 88.44 200 SER A N 1
ATOM 1636 C CA . SER A 1 200 ? 19.028 18.629 -6.683 1.00 88.44 200 SER A CA 1
ATOM 1637 C C . SER A 1 200 ? 18.039 17.712 -5.964 1.00 88.44 200 SER A C 1
ATOM 1639 O O . SER A 1 200 ? 16.884 17.584 -6.358 1.00 88.44 200 SER A O 1
ATOM 1641 N N . ILE A 1 201 ? 18.493 17.102 -4.867 1.00 87.44 201 ILE A N 1
ATOM 1642 C CA . ILE A 1 201 ? 17.676 16.208 -4.028 1.00 87.44 201 ILE A CA 1
ATOM 1643 C C . ILE A 1 201 ? 16.580 16.987 -3.297 1.00 87.44 201 ILE A C 1
ATOM 1645 O O . ILE A 1 201 ? 15.482 16.476 -3.123 1.00 87.44 201 ILE A O 1
ATOM 1649 N N . ALA A 1 202 ? 16.827 18.260 -2.970 1.00 87.69 202 ALA A N 1
ATOM 1650 C CA . ALA A 1 202 ? 15.827 19.142 -2.370 1.00 87.69 202 ALA A CA 1
ATOM 1651 C C . ALA A 1 202 ? 14.553 19.286 -3.227 1.00 87.69 202 ALA A C 1
ATOM 1653 O O . ALA A 1 202 ? 13.484 19.557 -2.686 1.00 87.69 202 ALA A O 1
ATOM 1654 N N . ALA A 1 203 ? 14.644 19.085 -4.548 1.00 88.94 203 ALA A N 1
ATOM 1655 C CA . ALA A 1 203 ? 13.482 19.095 -5.436 1.00 88.94 203 ALA A CA 1
ATOM 1656 C C . ALA A 1 203 ? 12.556 17.876 -5.250 1.00 88.94 203 ALA A C 1
ATOM 1658 O O . ALA A 1 203 ? 11.408 17.935 -5.673 1.00 88.94 203 ALA A O 1
ATOM 1659 N N . LEU A 1 204 ? 13.037 16.805 -4.609 1.00 89.31 204 LEU A N 1
ATOM 1660 C CA . LEU A 1 204 ? 12.281 15.578 -4.324 1.00 89.31 204 LEU A CA 1
ATOM 1661 C C . LEU A 1 204 ? 11.519 15.640 -2.984 1.00 89.31 204 LEU A C 1
ATOM 1663 O O . LEU A 1 204 ? 10.769 14.724 -2.648 1.00 89.31 204 LEU A O 1
ATOM 1667 N N . GLY A 1 205 ? 11.709 16.711 -2.205 1.00 90.75 205 GLY A N 1
ATOM 1668 C CA . GLY A 1 205 ? 11.059 16.920 -0.909 1.00 90.75 205 GLY A CA 1
ATOM 1669 C C . GLY A 1 205 ? 11.844 16.391 0.298 1.00 90.75 205 GLY A C 1
ATOM 1670 O O . GLY A 1 205 ? 12.992 15.969 0.199 1.00 90.75 205 GLY A O 1
ATOM 1671 N N . GLU A 1 206 ? 11.215 16.454 1.476 1.00 90.88 206 GLU A N 1
ATOM 1672 C CA . GLU A 1 206 ? 11.858 16.133 2.765 1.00 90.88 206 GLU A CA 1
ATOM 1673 C C . GLU A 1 206 ? 12.095 14.634 2.978 1.00 90.88 206 GLU A C 1
ATOM 1675 O O . GLU A 1 206 ? 12.992 14.238 3.720 1.00 90.88 206 GLU A O 1
ATOM 1680 N N . ILE A 1 207 ? 11.277 13.789 2.354 1.00 92.25 207 ILE A N 1
ATOM 1681 C CA . ILE A 1 207 ? 11.362 12.335 2.466 1.00 92.25 207 ILE A CA 1
ATOM 1682 C C . ILE A 1 207 ? 11.505 11.775 1.059 1.00 92.25 207 ILE A C 1
ATOM 1684 O O . ILE A 1 207 ? 10.613 11.960 0.224 1.00 92.25 207 ILE A O 1
ATOM 1688 N N . VAL A 1 208 ? 12.588 11.035 0.841 1.00 95.12 208 VAL A N 1
ATOM 1689 C CA . VAL A 1 208 ? 12.892 10.380 -0.430 1.00 95.12 208 VAL A CA 1
ATOM 1690 C C . VAL A 1 208 ? 13.055 8.879 -0.236 1.00 95.12 208 VAL A C 1
ATOM 1692 O O . VAL A 1 208 ? 13.379 8.401 0.852 1.00 95.12 208 VAL A O 1
ATOM 1695 N N . TYR A 1 209 ? 12.831 8.125 -1.302 1.00 96.25 209 TYR A N 1
ATOM 1696 C CA . TYR A 1 209 ? 13.046 6.688 -1.336 1.00 96.25 209 TYR A CA 1
ATOM 1697 C C . TYR A 1 209 ? 14.219 6.358 -2.246 1.00 96.25 209 TYR A C 1
ATOM 1699 O O . TYR A 1 209 ? 14.174 6.651 -3.440 1.00 96.25 209 TYR A O 1
ATOM 1707 N N . LEU A 1 210 ? 15.240 5.715 -1.682 1.00 96.44 210 LEU A N 1
ATOM 1708 C CA . LEU A 1 210 ? 16.338 5.112 -2.427 1.00 96.44 210 LEU A CA 1
ATOM 1709 C C . LEU A 1 210 ? 15.910 3.752 -2.965 1.00 96.44 210 LEU A C 1
ATOM 1711 O O . LEU A 1 210 ? 15.459 2.886 -2.211 1.00 96.44 210 LEU A O 1
ATOM 1715 N N . ARG A 1 211 ? 16.091 3.553 -4.267 1.00 96.19 211 ARG A N 1
ATOM 1716 C CA . ARG A 1 211 ? 15.741 2.318 -4.969 1.00 96.19 211 ARG A CA 1
ATOM 1717 C C . ARG A 1 211 ? 16.855 1.924 -5.928 1.00 96.19 211 ARG A C 1
ATOM 1719 O O . ARG A 1 211 ? 17.500 2.811 -6.482 1.00 96.19 211 ARG A O 1
ATOM 1726 N N . PRO A 1 212 ? 17.081 0.631 -6.188 1.00 96.25 212 PRO A N 1
ATOM 1727 C CA . PRO A 1 212 ? 17.962 0.239 -7.276 1.00 96.25 212 PRO A CA 1
ATOM 1728 C C . PRO A 1 212 ? 17.406 0.667 -8.635 1.00 96.25 212 PRO A C 1
ATOM 1730 O O . PRO A 1 212 ? 16.213 0.507 -8.895 1.00 96.25 212 PRO A O 1
ATOM 1733 N N . ASP A 1 213 ? 18.279 1.147 -9.517 1.00 94.56 213 ASP A N 1
ATOM 1734 C CA . ASP A 1 213 ? 17.928 1.403 -10.909 1.00 94.56 213 ASP A CA 1
ATOM 1735 C C . ASP A 1 213 ? 17.983 0.086 -11.694 1.00 94.56 213 ASP A C 1
ATOM 1737 O O . ASP A 1 213 ? 19.044 -0.518 -11.907 1.00 94.56 213 ASP A O 1
ATOM 1741 N N . ILE A 1 214 ? 16.810 -0.384 -12.105 1.00 90.50 214 ILE A N 1
ATOM 1742 C CA . ILE A 1 214 ? 16.649 -1.625 -12.863 1.00 90.50 214 ILE A CA 1
ATOM 1743 C C . ILE A 1 214 ? 16.358 -1.385 -14.347 1.00 90.50 214 ILE A C 1
ATOM 1745 O O . ILE A 1 214 ? 16.133 -2.356 -15.078 1.00 90.50 214 ILE A O 1
ATOM 1749 N N . HIS A 1 215 ? 16.422 -0.133 -14.814 1.00 86.38 215 HIS A N 1
ATOM 1750 C CA . HIS A 1 215 ? 16.214 0.188 -16.221 1.00 86.38 215 HIS A CA 1
ATOM 1751 C C . HIS A 1 215 ? 17.213 -0.564 -17.105 1.00 86.38 215 HIS A C 1
ATOM 1753 O O . HIS A 1 215 ? 18.408 -0.668 -16.815 1.00 86.38 215 HIS A O 1
ATOM 1759 N N . GLY A 1 216 ? 16.700 -1.159 -18.184 1.00 84.44 216 GLY A N 1
ATOM 1760 C CA . GLY A 1 216 ? 17.494 -1.951 -19.126 1.00 84.44 216 GLY A CA 1
ATOM 1761 C C . GLY A 1 216 ? 17.967 -3.314 -18.601 1.00 84.44 216 GLY A C 1
ATOM 1762 O O . GLY A 1 216 ? 18.683 -4.018 -19.311 1.00 84.44 216 GLY A O 1
ATOM 1763 N N . ARG A 1 217 ? 17.572 -3.734 -17.387 1.00 87.88 217 ARG A N 1
ATOM 1764 C CA . ARG A 1 217 ? 17.946 -5.042 -16.804 1.00 87.88 217 ARG A CA 1
ATOM 1765 C C . ARG A 1 217 ? 16.871 -6.123 -16.954 1.00 87.88 217 ARG A C 1
ATOM 1767 O O . ARG A 1 217 ? 16.961 -7.185 -16.330 1.00 87.88 217 ARG A O 1
ATOM 1774 N N . GLY A 1 218 ? 15.865 -5.871 -17.782 1.00 92.88 218 GLY A N 1
ATOM 1775 C CA . GLY A 1 218 ? 14.755 -6.779 -18.029 1.00 92.88 218 GLY A CA 1
ATOM 1776 C C . GLY A 1 218 ? 13.773 -6.219 -19.048 1.00 92.88 218 GLY A C 1
ATOM 1777 O O . GLY A 1 218 ? 14.017 -5.179 -19.654 1.00 92.88 218 GLY A O 1
ATOM 1778 N N . ILE A 1 219 ? 12.665 -6.932 -19.216 1.00 95.00 219 ILE A N 1
ATOM 1779 C CA . ILE A 1 219 ? 11.519 -6.488 -20.005 1.00 95.00 219 ILE A CA 1
ATOM 1780 C C . ILE A 1 219 ? 10.583 -5.747 -19.063 1.00 95.00 219 ILE A C 1
ATOM 1782 O O . ILE A 1 219 ? 10.152 -6.310 -18.055 1.00 95.00 219 ILE A O 1
ATOM 1786 N N . GLU A 1 220 ? 10.272 -4.502 -19.386 1.00 95.06 220 GLU A N 1
ATOM 1787 C CA . GLU A 1 220 ? 9.252 -3.751 -18.671 1.00 95.06 220 GLU A CA 1
ATOM 1788 C C . GLU A 1 220 ? 7.879 -4.409 -18.853 1.00 95.06 220 GLU A C 1
ATOM 1790 O O . GLU A 1 220 ? 7.479 -4.736 -19.976 1.00 95.06 220 GLU A O 1
ATOM 1795 N N . LEU A 1 221 ? 7.153 -4.569 -17.744 1.00 96.88 221 LEU A N 1
ATOM 1796 C CA . LEU A 1 221 ? 5.823 -5.155 -17.713 1.00 96.88 221 LEU A CA 1
ATOM 1797 C C . LEU A 1 221 ? 4.833 -4.317 -16.913 1.00 96.88 221 LEU A C 1
ATOM 1799 O O . LEU A 1 221 ? 5.102 -3.880 -15.795 1.00 96.88 221 LEU A O 1
ATOM 1803 N N . GLN A 1 222 ? 3.623 -4.237 -17.448 1.00 97.56 222 GLN A N 1
ATOM 1804 C CA . GLN A 1 222 ? 2.420 -3.915 -16.696 1.00 97.56 222 GLN A CA 1
ATOM 1805 C C . GLN A 1 222 ? 1.558 -5.164 -16.601 1.00 97.56 222 GLN A C 1
ATOM 1807 O O . GLN A 1 222 ? 1.426 -5.916 -17.569 1.00 97.56 222 GLN A O 1
ATOM 1812 N N . ILE A 1 223 ? 0.995 -5.406 -15.424 1.00 97.88 223 ILE A N 1
ATOM 1813 C CA . ILE A 1 223 ? 0.272 -6.635 -15.120 1.00 97.88 223 ILE A CA 1
ATOM 1814 C C . ILE A 1 223 ? -1.081 -6.255 -14.563 1.00 97.88 223 ILE A C 1
ATOM 1816 O O . ILE A 1 223 ? -1.181 -5.724 -13.457 1.00 97.88 223 ILE A O 1
ATOM 1820 N N . SER A 1 224 ? -2.119 -6.582 -15.316 1.00 97.81 224 SER A N 1
ATOM 1821 C CA . SER A 1 224 ? -3.490 -6.430 -14.865 1.00 97.81 224 SER A CA 1
ATOM 1822 C C . SER A 1 224 ? -4.066 -7.788 -14.504 1.00 97.81 224 SER A C 1
ATOM 1824 O O . SER A 1 224 ? -3.945 -8.747 -15.267 1.00 97.81 224 SER A O 1
ATOM 1826 N N . LYS A 1 225 ? -4.709 -7.873 -13.342 1.00 97.06 225 LYS A N 1
ATOM 1827 C CA . LYS A 1 225 ? -5.526 -9.021 -12.950 1.00 97.06 225 LYS A CA 1
ATOM 1828 C C . LYS A 1 225 ? -6.933 -8.536 -12.641 1.00 97.06 225 LYS A C 1
ATOM 1830 O O . LYS A 1 225 ? -7.096 -7.607 -11.850 1.00 97.06 225 LYS A O 1
ATOM 1835 N N . ARG A 1 226 ? -7.939 -9.208 -13.203 1.00 96.38 226 ARG A N 1
ATOM 1836 C CA . ARG A 1 226 ? -9.355 -9.023 -12.875 1.00 96.38 226 ARG A CA 1
ATOM 1837 C C . ARG A 1 226 ? -10.032 -10.381 -12.727 1.00 96.38 226 ARG A C 1
ATOM 1839 O O . ARG A 1 226 ? -10.306 -11.065 -13.711 1.00 96.38 226 ARG A O 1
ATOM 1846 N N . GLY A 1 227 ? -10.321 -10.775 -11.492 1.00 94.44 227 GLY A N 1
ATOM 1847 C CA . GLY A 1 227 ? -10.808 -12.124 -11.215 1.00 94.44 227 GLY A CA 1
ATOM 1848 C C . GLY A 1 227 ? -9.773 -13.169 -11.638 1.00 94.44 227 GLY A C 1
ATOM 1849 O O . GLY A 1 227 ? -8.656 -13.192 -11.118 1.00 94.44 227 GLY A O 1
ATOM 1850 N N . ASP A 1 228 ? -10.157 -14.013 -12.595 1.00 95.38 228 ASP A N 1
ATOM 1851 C CA . ASP A 1 228 ? -9.299 -15.049 -13.174 1.00 95.38 228 ASP A CA 1
ATOM 1852 C C . ASP A 1 228 ? -8.574 -14.608 -14.452 1.00 95.38 228 ASP A C 1
ATOM 1854 O O . ASP A 1 228 ? -7.724 -15.352 -14.950 1.00 95.38 228 ASP A O 1
ATOM 1858 N N . GLU A 1 229 ? -8.890 -13.430 -14.987 1.00 97.06 229 GLU A N 1
ATOM 1859 C CA . GLU A 1 229 ? -8.249 -12.879 -16.178 1.00 97.06 229 GLU A CA 1
ATOM 1860 C C . GLU A 1 229 ? -6.946 -12.181 -15.783 1.00 97.06 229 GLU A C 1
ATOM 1862 O O . GLU A 1 229 ? -6.922 -11.379 -14.847 1.00 97.06 229 GLU A O 1
ATOM 1867 N N . ILE A 1 230 ? -5.859 -12.495 -16.491 1.00 97.94 230 ILE A N 1
ATOM 1868 C CA . ILE A 1 230 ? -4.553 -11.855 -16.322 1.00 97.94 230 ILE A CA 1
ATOM 1869 C C . ILE A 1 230 ? -4.087 -11.379 -17.691 1.00 97.94 230 ILE A C 1
ATOM 1871 O O . ILE A 1 230 ? -4.066 -12.153 -18.647 1.00 97.94 230 ILE A O 1
ATOM 1875 N N . GLN A 1 231 ? -3.700 -10.112 -17.770 1.00 98.12 231 GLN A N 1
ATOM 1876 C CA . GLN A 1 231 ? -3.142 -9.495 -18.964 1.00 98.12 231 GLN A CA 1
ATOM 1877 C C . GLN A 1 231 ? -1.769 -8.916 -18.646 1.00 98.12 231 GLN A C 1
ATOM 1879 O O . GLN A 1 231 ? -1.546 -8.355 -17.571 1.00 98.12 231 GLN A O 1
ATOM 1884 N N . PHE A 1 232 ? -0.856 -9.055 -19.601 1.00 97.94 232 PHE A N 1
ATOM 1885 C CA . PHE A 1 232 ? 0.483 -8.490 -19.541 1.00 97.94 232 PHE A CA 1
ATOM 1886 C C . PHE A 1 232 ? 0.630 -7.485 -20.669 1.00 97.94 232 PHE A C 1
ATOM 1888 O O . PHE A 1 232 ? 0.216 -7.766 -21.794 1.00 97.94 232 PHE A O 1
ATOM 1895 N N . PHE A 1 233 ? 1.250 -6.348 -20.384 1.00 97.25 233 PHE A N 1
ATOM 1896 C CA . PHE A 1 233 ? 1.548 -5.334 -21.383 1.00 97.25 233 PHE A CA 1
ATOM 1897 C C . PHE A 1 233 ? 3.025 -4.959 -21.325 1.00 97.25 233 PHE A C 1
ATOM 1899 O O . PHE A 1 233 ? 3.599 -4.876 -20.241 1.00 97.25 233 PHE A O 1
ATOM 1906 N N . THR A 1 234 ? 3.624 -4.707 -22.483 1.00 95.62 234 THR A N 1
ATOM 1907 C CA . THR A 1 234 ? 4.954 -4.101 -22.619 1.00 95.62 234 THR A CA 1
ATOM 1908 C C . THR A 1 234 ? 4.847 -2.972 -23.632 1.00 95.62 234 THR A C 1
ATOM 1910 O O . THR A 1 234 ? 4.227 -3.161 -24.676 1.00 95.62 234 THR A O 1
ATOM 1913 N N . GLU A 1 235 ? 5.333 -1.777 -23.295 1.00 91.44 235 GLU A N 1
ATOM 1914 C CA . GLU A 1 235 ? 5.197 -0.583 -24.153 1.00 91.44 235 GLU A CA 1
ATOM 1915 C C . GLU A 1 235 ? 3.741 -0.322 -24.612 1.00 91.44 235 GLU A C 1
ATOM 1917 O O . GLU A 1 235 ? 3.473 0.097 -25.736 1.00 91.44 235 GLU A O 1
ATOM 1922 N N . GLY A 1 236 ? 2.764 -0.635 -23.752 1.00 91.88 236 GLY A N 1
ATOM 1923 C CA . GLY A 1 236 ? 1.337 -0.513 -24.069 1.00 91.88 236 GLY A CA 1
ATOM 1924 C C . GLY A 1 236 ? 0.776 -1.595 -25.006 1.00 91.88 236 GLY A C 1
ATOM 1925 O O . GLY A 1 236 ? -0.383 -1.524 -25.411 1.00 91.88 236 GLY A O 1
ATOM 1926 N N . ILE A 1 237 ? 1.558 -2.617 -25.345 1.00 95.06 237 ILE A N 1
ATOM 1927 C CA . ILE A 1 237 ? 1.157 -3.708 -26.237 1.00 95.06 237 ILE A CA 1
ATOM 1928 C C . ILE A 1 237 ? 0.876 -4.969 -25.409 1.00 95.06 237 ILE A C 1
ATOM 1930 O O . ILE A 1 237 ? 1.739 -5.380 -24.629 1.00 95.06 237 ILE A O 1
ATOM 1934 N N . PRO A 1 238 ? -0.296 -5.618 -25.568 1.00 96.94 238 PRO A N 1
ATOM 1935 C CA . PRO A 1 238 ? -0.583 -6.889 -24.913 1.00 96.94 238 PRO A CA 1
ATOM 1936 C C . PRO A 1 238 ? 0.385 -7.991 -25.356 1.00 96.94 238 PRO A C 1
ATOM 1938 O O . PRO A 1 238 ? 0.631 -8.162 -26.551 1.00 96.94 238 PRO A O 1
ATOM 1941 N N . ILE A 1 239 ? 0.881 -8.777 -24.403 1.00 97.44 239 ILE A N 1
ATOM 1942 C CA . ILE A 1 239 ? 1.765 -9.921 -24.654 1.00 97.44 239 ILE A CA 1
ATOM 1943 C C . ILE A 1 239 ? 1.320 -11.157 -23.868 1.00 97.44 239 ILE A C 1
ATOM 1945 O O . ILE A 1 239 ? 0.627 -11.063 -22.855 1.00 97.44 239 ILE A O 1
ATOM 1949 N N . GLU A 1 240 ? 1.751 -12.336 -24.314 1.00 97.00 240 GLU A N 1
ATOM 1950 C CA . GLU A 1 240 ? 1.470 -13.605 -23.639 1.00 97.00 240 GLU A CA 1
ATOM 1951 C C . GLU A 1 240 ? 2.681 -14.084 -22.831 1.00 97.00 240 GLU A C 1
ATOM 1953 O O . GLU A 1 240 ? 3.764 -14.300 -23.376 1.00 97.00 240 GLU A O 1
ATOM 1958 N N . LEU A 1 241 ? 2.487 -14.311 -21.526 1.00 96.38 241 LEU A N 1
ATOM 1959 C CA . LEU A 1 241 ? 3.514 -14.843 -20.621 1.00 96.38 241 LEU A CA 1
ATOM 1960 C C . LEU A 1 241 ? 2.964 -16.002 -19.760 1.00 96.38 241 LEU A C 1
ATOM 1962 O O . LEU A 1 241 ? 2.801 -15.851 -18.546 1.00 96.38 241 LEU A O 1
ATOM 1966 N N . PRO A 1 242 ? 2.717 -17.200 -20.336 1.00 94.56 242 PRO A N 1
ATOM 1967 C CA . PRO A 1 242 ? 2.055 -18.307 -19.628 1.00 94.56 242 PRO A CA 1
ATOM 1968 C C . PRO A 1 242 ? 2.794 -18.787 -18.368 1.00 94.56 242 PRO A C 1
ATOM 1970 O O . PRO A 1 242 ? 2.194 -19.302 -17.422 1.00 94.56 242 PRO A O 1
ATOM 1973 N N . GLN A 1 243 ? 4.123 -18.645 -18.346 1.00 91.69 243 GLN A N 1
ATOM 1974 C CA . GLN A 1 243 ? 4.938 -19.009 -17.185 1.00 91.69 243 GLN A CA 1
ATOM 1975 C C . GLN A 1 243 ? 4.723 -18.040 -16.018 1.00 91.69 243 GLN A C 1
ATOM 1977 O O . GLN A 1 243 ? 4.653 -18.478 -14.867 1.00 91.69 243 GLN A O 1
ATOM 1982 N N . LEU A 1 244 ? 4.584 -16.745 -16.316 1.00 95.06 244 LEU A N 1
ATOM 1983 C CA . LEU A 1 244 ? 4.364 -15.705 -15.321 1.00 95.06 244 LEU A CA 1
ATOM 1984 C C . LEU A 1 244 ? 2.919 -15.723 -14.815 1.00 95.06 244 LEU A C 1
ATOM 1986 O O . LEU A 1 244 ? 2.688 -15.534 -13.627 1.00 95.06 244 LEU A O 1
ATOM 1990 N N . GLU A 1 245 ? 1.954 -16.067 -15.669 1.00 95.69 245 GLU A N 1
ATOM 1991 C CA . GLU A 1 245 ? 0.545 -16.215 -15.288 1.00 95.69 245 GLU A CA 1
ATOM 1992 C C . GLU A 1 245 ? 0.368 -17.140 -14.074 1.00 95.69 245 GLU A C 1
ATOM 1994 O O . GLU A 1 245 ? -0.317 -16.799 -13.108 1.00 95.69 245 GLU A O 1
ATOM 1999 N N . LYS A 1 246 ? 1.071 -18.280 -14.054 1.00 93.19 246 LYS A N 1
ATOM 2000 C CA . LYS A 1 246 ? 1.056 -19.208 -12.912 1.00 93.19 246 LYS A CA 1
ATOM 2001 C C . LYS A 1 246 ? 1.608 -18.591 -11.626 1.00 93.19 246 LYS A C 1
ATOM 2003 O O . LYS A 1 246 ? 1.192 -19.008 -10.548 1.00 93.19 246 LYS A O 1
ATOM 2008 N N . GLN A 1 247 ? 2.556 -17.661 -11.723 1.00 92.69 247 GLN A N 1
ATOM 2009 C CA . GLN A 1 247 ? 3.118 -16.946 -10.573 1.00 92.69 247 GLN A CA 1
ATOM 2010 C C . GLN A 1 247 ? 2.121 -15.894 -10.070 1.00 92.69 247 GLN A C 1
ATOM 2012 O O . GLN A 1 247 ? 1.786 -15.878 -8.890 1.00 92.69 247 GLN A O 1
ATOM 2017 N N . ILE A 1 248 ? 1.553 -15.100 -10.980 1.00 95.75 248 ILE A N 1
ATOM 2018 C CA . ILE A 1 248 ? 0.565 -14.054 -10.676 1.00 95.75 248 ILE A CA 1
ATOM 2019 C C . ILE A 1 248 ? -0.704 -14.630 -10.037 1.00 95.75 248 ILE A C 1
ATOM 2021 O O . ILE A 1 248 ? -1.238 -14.052 -9.091 1.00 95.75 248 ILE A O 1
ATOM 2025 N N . ARG A 1 249 ? -1.155 -15.818 -10.463 1.00 94.88 249 ARG A N 1
ATOM 2026 C CA . ARG A 1 249 ? -2.292 -16.518 -9.834 1.00 94.88 249 ARG A CA 1
ATOM 2027 C C . ARG A 1 249 ? -2.055 -16.886 -8.364 1.00 94.88 249 ARG A C 1
ATOM 2029 O O . ARG A 1 249 ? -3.028 -17.099 -7.648 1.00 94.88 249 ARG A O 1
ATOM 2036 N N . LYS A 1 250 ? -0.800 -16.965 -7.906 1.00 93.31 250 LYS A N 1
ATOM 2037 C CA . LYS A 1 250 ? -0.462 -17.287 -6.508 1.00 93.31 250 LYS A CA 1
ATOM 2038 C C . LYS A 1 250 ? -0.482 -16.076 -5.579 1.00 93.31 250 LYS A C 1
ATOM 2040 O O . LYS A 1 250 ? -0.417 -16.282 -4.371 1.00 93.31 250 LYS A O 1
ATOM 2045 N N . ILE A 1 251 ? -0.554 -14.854 -6.111 1.00 91.94 251 ILE A N 1
ATOM 2046 C CA . ILE A 1 251 ? -0.666 -13.639 -5.299 1.00 91.94 251 ILE A CA 1
ATOM 2047 C C . ILE A 1 251 ? -1.986 -13.696 -4.520 1.00 91.94 251 ILE A C 1
ATOM 2049 O O . ILE A 1 251 ? -3.062 -13.814 -5.116 1.00 91.94 251 ILE A O 1
ATOM 2053 N N . LYS A 1 252 ? -1.891 -13.635 -3.188 1.00 88.12 252 LYS A N 1
ATOM 2054 C CA . LYS A 1 252 ? -3.039 -13.649 -2.269 1.00 88.12 252 LYS A CA 1
ATOM 2055 C C . LYS A 1 252 ? -3.525 -12.225 -1.957 1.00 88.12 252 LYS A C 1
ATOM 2057 O O . LYS A 1 252 ? -2.980 -11.239 -2.440 1.00 88.12 252 LYS A O 1
ATOM 2062 N N . GLY A 1 253 ? -4.594 -12.118 -1.170 1.00 83.56 253 GLY A N 1
ATOM 2063 C CA . GLY A 1 253 ? -5.124 -10.847 -0.659 1.00 83.56 253 GLY A CA 1
ATOM 2064 C C . GLY A 1 253 ? -6.160 -10.176 -1.562 1.00 83.56 253 GLY A C 1
ATOM 2065 O O . GLY A 1 253 ? -7.144 -9.642 -1.055 1.00 83.56 253 GLY A O 1
ATOM 2066 N N . THR A 1 254 ? -6.011 -10.248 -2.888 1.00 88.88 254 THR A N 1
ATOM 2067 C CA . THR A 1 254 ? -7.015 -9.712 -3.820 1.00 88.88 254 THR A CA 1
ATOM 2068 C C . THR A 1 2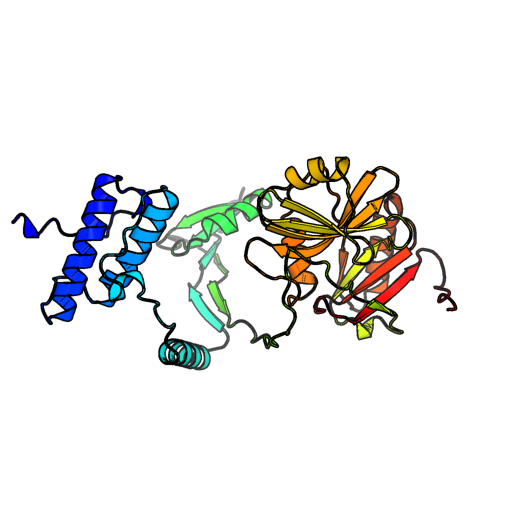54 ? -7.054 -10.436 -5.170 1.00 88.88 254 THR A C 1
ATOM 2070 O O . THR A 1 254 ? -6.067 -10.996 -5.655 1.00 88.88 254 THR A O 1
ATOM 2073 N N . ASN A 1 255 ? -8.222 -10.387 -5.813 1.00 91.94 255 ASN A N 1
ATOM 2074 C CA . ASN A 1 255 ? -8.425 -10.876 -7.176 1.00 91.94 255 ASN A CA 1
ATOM 2075 C C . ASN A 1 255 ? -8.331 -9.788 -8.243 1.00 91.94 255 ASN A C 1
ATOM 2077 O O . ASN A 1 255 ? -8.362 -10.117 -9.422 1.00 91.94 255 ASN A O 1
ATOM 2081 N N . ASN A 1 256 ? -8.188 -8.526 -7.845 1.00 94.62 256 ASN A N 1
ATOM 2082 C CA . ASN A 1 256 ? -8.068 -7.417 -8.778 1.00 94.62 256 ASN A CA 1
ATOM 2083 C C . ASN A 1 256 ? -6.851 -6.572 -8.416 1.00 94.62 256 ASN A C 1
ATOM 2085 O O . ASN A 1 256 ? -6.760 -6.111 -7.275 1.00 94.62 256 ASN A O 1
ATOM 2089 N N . PHE A 1 257 ? -5.943 -6.353 -9.360 1.00 97.00 257 PHE A N 1
ATOM 2090 C CA . PHE A 1 257 ? -4.829 -5.424 -9.187 1.00 97.00 257 PHE A CA 1
ATOM 2091 C C . PHE A 1 257 ? -4.263 -4.960 -10.524 1.00 97.00 257 PHE A C 1
ATOM 2093 O O . PHE A 1 257 ? -4.454 -5.612 -11.550 1.00 97.00 257 PHE A O 1
ATOM 2100 N N . PHE A 1 258 ? -3.518 -3.861 -10.469 1.00 97.50 258 PHE A N 1
ATOM 2101 C CA . PHE A 1 258 ? -2.681 -3.383 -11.560 1.00 97.50 258 PHE A CA 1
ATOM 2102 C C . PHE A 1 258 ? -1.284 -3.102 -11.010 1.00 97.50 258 PHE A C 1
ATOM 2104 O O . PHE A 1 258 ? -1.128 -2.240 -10.143 1.00 97.50 258 PHE A O 1
ATOM 2111 N N . LEU A 1 259 ? -0.294 -3.860 -11.474 1.00 97.12 259 LEU A N 1
ATOM 2112 C CA . LEU A 1 259 ? 1.101 -3.783 -11.039 1.00 97.12 259 LEU A CA 1
ATOM 2113 C C . LEU A 1 259 ? 1.981 -3.284 -12.181 1.00 97.12 259 LEU A C 1
ATOM 2115 O O . LEU A 1 259 ? 1.733 -3.616 -13.342 1.00 97.12 259 LEU A O 1
ATOM 2119 N N . THR A 1 260 ? 3.046 -2.570 -11.840 1.00 96.50 260 THR A N 1
ATOM 2120 C CA . THR A 1 260 ? 4.149 -2.274 -12.760 1.00 96.50 260 THR A CA 1
ATOM 2121 C C . THR A 1 260 ? 5.409 -2.982 -12.288 1.00 96.50 260 THR A C 1
ATOM 2123 O O . THR A 1 260 ? 5.577 -3.280 -11.101 1.00 96.50 260 THR A O 1
ATOM 2126 N N . GLY A 1 261 ? 6.285 -3.333 -13.220 1.00 95.88 261 GLY A N 1
ATOM 2127 C CA . GLY A 1 261 ? 7.506 -4.027 -12.869 1.00 95.88 261 GLY A CA 1
ATOM 2128 C C . GLY A 1 261 ? 8.358 -4.423 -14.059 1.00 95.88 261 GLY A C 1
ATOM 2129 O O . GLY A 1 261 ? 8.199 -3.936 -15.176 1.00 95.88 261 GLY A O 1
ATOM 2130 N N . TRP A 1 262 ? 9.282 -5.337 -13.790 1.00 96.12 262 TRP A N 1
ATOM 2131 C CA . TRP A 1 262 ? 10.304 -5.781 -14.722 1.00 96.12 262 TRP A CA 1
ATOM 2132 C C . TRP A 1 262 ? 10.472 -7.295 -14.643 1.00 96.12 262 TRP A C 1
ATOM 2134 O O . TRP A 1 262 ? 10.684 -7.863 -13.569 1.00 96.12 262 TRP A O 1
ATOM 2144 N N . LEU A 1 263 ? 10.422 -7.958 -15.794 1.00 96.44 263 LEU A N 1
ATOM 2145 C CA . LEU A 1 263 ? 10.770 -9.366 -15.932 1.00 96.44 263 LEU A CA 1
ATOM 2146 C C . LEU A 1 263 ? 12.248 -9.497 -16.280 1.00 96.44 263 LEU A C 1
ATOM 2148 O O . LEU A 1 263 ? 12.690 -9.106 -17.361 1.00 96.44 263 LEU A O 1
ATOM 2152 N N . ARG A 1 264 ? 13.024 -10.074 -15.366 1.00 93.75 264 ARG A N 1
ATOM 2153 C CA . ARG A 1 264 ? 14.450 -10.329 -15.586 1.00 93.75 264 ARG A CA 1
ATOM 2154 C C . ARG A 1 264 ? 14.682 -11.521 -16.509 1.00 93.75 264 ARG A C 1
ATOM 2156 O O . ARG A 1 264 ? 13.822 -12.380 -16.699 1.00 93.75 264 ARG A O 1
ATOM 2163 N N . SER A 1 265 ? 15.905 -11.615 -17.026 1.00 91.19 265 SER A N 1
ATOM 2164 C CA . SER A 1 265 ? 16.359 -12.752 -17.836 1.00 91.19 265 SER A CA 1
ATOM 2165 C C . SER A 1 265 ? 16.254 -14.102 -17.112 1.00 91.19 265 SER A C 1
ATOM 2167 O O . SER A 1 265 ? 16.037 -15.120 -17.766 1.00 91.19 265 SER A O 1
ATOM 2169 N N . ASP A 1 266 ? 16.329 -14.118 -15.776 1.00 90.81 266 ASP A N 1
ATOM 2170 C CA . ASP A 1 266 ? 16.131 -15.305 -14.932 1.00 90.81 266 ASP A CA 1
ATOM 2171 C C . ASP A 1 266 ? 14.649 -15.639 -14.661 1.00 90.81 266 ASP A C 1
ATOM 2173 O O . ASP A 1 266 ? 14.353 -16.474 -13.808 1.00 90.81 266 ASP A O 1
ATOM 2177 N N . GLN A 1 267 ? 13.721 -15.013 -15.397 1.00 92.00 267 GLN A N 1
ATOM 2178 C CA . GLN A 1 267 ? 12.267 -15.192 -15.294 1.00 92.00 267 GLN A CA 1
ATOM 2179 C C . GLN A 1 267 ? 11.666 -14.788 -13.940 1.00 92.00 267 GLN A C 1
ATOM 2181 O O . GLN A 1 267 ? 10.524 -15.148 -13.637 1.00 92.00 267 GLN A O 1
ATOM 2186 N N . LYS A 1 268 ? 12.403 -14.026 -13.124 1.00 91.88 268 LYS A N 1
ATOM 2187 C CA . LYS A 1 268 ? 11.860 -13.429 -11.904 1.00 91.88 268 LYS A CA 1
ATOM 2188 C C . LYS A 1 268 ? 11.199 -12.099 -12.221 1.00 91.88 268 LYS A C 1
ATOM 2190 O O . LYS A 1 268 ? 11.808 -11.224 -12.842 1.00 91.88 268 LYS A O 1
ATOM 2195 N N . LEU A 1 269 ? 9.966 -11.952 -11.753 1.00 95.88 269 LEU A N 1
ATOM 2196 C CA . LEU A 1 269 ? 9.267 -10.679 -11.769 1.00 95.88 269 LEU A CA 1
ATOM 2197 C C . LEU A 1 269 ? 9.707 -9.838 -10.574 1.00 95.88 269 LEU A C 1
ATOM 2199 O O . LEU A 1 269 ? 9.606 -10.275 -9.424 1.00 95.88 269 LEU A O 1
ATOM 2203 N N . ILE A 1 270 ? 10.149 -8.622 -10.869 1.00 96.06 270 ILE A N 1
ATOM 2204 C CA . ILE A 1 270 ? 10.340 -7.569 -9.885 1.00 96.06 270 ILE A CA 1
ATOM 2205 C C . ILE A 1 270 ? 9.201 -6.571 -10.028 1.00 96.06 270 ILE A C 1
ATOM 2207 O O . ILE A 1 270 ? 9.044 -6.003 -11.101 1.00 96.06 270 ILE A O 1
ATOM 2211 N N . VAL A 1 271 ? 8.428 -6.345 -8.973 1.00 96.62 271 VAL A N 1
ATOM 2212 C CA . VAL A 1 271 ? 7.354 -5.342 -8.972 1.00 96.62 271 VAL A CA 1
ATOM 2213 C C . VAL A 1 271 ? 7.869 -4.064 -8.330 1.00 96.62 271 VAL A C 1
ATOM 2215 O O . VAL A 1 271 ? 8.443 -4.110 -7.240 1.00 96.62 271 VAL A O 1
ATOM 2218 N N . ASP A 1 272 ? 7.687 -2.940 -9.017 1.00 95.75 272 ASP A N 1
ATOM 2219 C CA . ASP A 1 272 ? 8.174 -1.633 -8.583 1.00 95.75 272 ASP A CA 1
ATOM 2220 C C . ASP A 1 272 ? 7.057 -0.679 -8.135 1.00 95.75 272 ASP A C 1
ATOM 2222 O O . ASP A 1 272 ? 7.332 0.205 -7.324 1.00 95.75 272 ASP A O 1
ATOM 2226 N N . ASP A 1 273 ? 5.817 -0.863 -8.576 1.00 96.50 273 ASP A N 1
ATOM 2227 C CA . ASP A 1 273 ? 4.684 -0.055 -8.125 1.00 96.50 273 ASP A CA 1
ATOM 2228 C C . ASP A 1 273 ? 3.358 -0.823 -8.237 1.00 96.50 273 ASP A C 1
ATOM 2230 O O . ASP A 1 273 ? 3.249 -1.886 -8.864 1.00 96.50 273 ASP A O 1
ATOM 2234 N N . ILE A 1 274 ? 2.332 -0.274 -7.595 1.00 96.56 274 ILE A N 1
ATOM 2235 C CA . ILE A 1 274 ? 0.965 -0.770 -7.614 1.00 96.56 274 ILE A CA 1
ATOM 2236 C C . ILE A 1 274 ? -0.008 0.388 -7.795 1.00 96.56 274 ILE A C 1
ATOM 2238 O O . ILE A 1 274 ? -0.081 1.316 -6.993 1.00 96.56 274 ILE A O 1
ATOM 2242 N N . LEU A 1 275 ? -0.821 0.297 -8.842 1.00 95.94 275 LEU A N 1
ATOM 2243 C CA . LEU A 1 275 ? -1.705 1.387 -9.243 1.00 95.94 275 LEU A CA 1
ATOM 2244 C C . LEU A 1 275 ? -3.182 1.092 -8.955 1.00 95.94 275 LEU A C 1
ATOM 2246 O O . LEU A 1 275 ? -4.011 2.001 -8.910 1.00 95.94 275 LEU A O 1
ATOM 2250 N N . PHE A 1 276 ? -3.524 -0.175 -8.716 1.00 95.25 276 PHE A N 1
ATOM 2251 C CA . PHE A 1 276 ? -4.877 -0.610 -8.376 1.00 95.25 276 PHE A CA 1
ATOM 2252 C C . PHE A 1 276 ? -4.840 -1.822 -7.441 1.00 95.25 276 PHE A C 1
ATOM 2254 O O . PHE A 1 276 ? -4.060 -2.748 -7.670 1.00 95.25 276 PHE A O 1
ATOM 2261 N N . TRP A 1 277 ? -5.716 -1.856 -6.431 1.00 94.75 277 TRP A N 1
ATOM 2262 C CA . TRP A 1 277 ? -5.850 -2.981 -5.499 1.00 94.75 277 TRP A CA 1
ATOM 2263 C C . TRP A 1 277 ? -7.303 -3.206 -5.061 1.00 94.75 277 TRP A C 1
ATOM 2265 O O . TRP A 1 277 ? -7.911 -2.385 -4.372 1.00 94.75 277 TRP A O 1
ATOM 2275 N N . GLY A 1 278 ? -7.867 -4.360 -5.419 1.00 92.38 278 GLY A N 1
ATOM 2276 C CA . GLY A 1 278 ? -9.211 -4.788 -5.024 1.00 92.38 278 GLY A CA 1
ATOM 2277 C C . GLY A 1 278 ? -10.319 -3.987 -5.697 1.00 92.38 278 GLY A C 1
ATOM 2278 O O . GLY A 1 278 ? -10.795 -4.360 -6.767 1.00 92.38 278 GLY A O 1
ATOM 2279 N N . GLN A 1 279 ? -10.762 -2.923 -5.038 1.00 86.19 279 GLN A N 1
ATOM 2280 C CA . GLN A 1 279 ? -11.737 -1.961 -5.567 1.00 86.19 279 GLN A CA 1
ATOM 2281 C C . GLN A 1 279 ? -11.215 -0.520 -5.478 1.00 86.19 279 GLN A C 1
ATOM 2283 O O . GLN A 1 279 ? -11.958 0.423 -5.739 1.00 86.19 279 GLN A O 1
ATOM 2288 N N . THR A 1 280 ? -9.948 -0.350 -5.101 1.00 87.00 280 THR A N 1
ATOM 2289 C CA . THR A 1 280 ? -9.349 0.950 -4.819 1.00 87.00 280 THR A CA 1
ATOM 2290 C C . THR A 1 280 ? -8.324 1.288 -5.889 1.00 87.00 280 THR A C 1
ATOM 2292 O O . THR A 1 280 ? -7.406 0.509 -6.156 1.00 87.00 280 THR A O 1
ATOM 2295 N N . GLN A 1 281 ? -8.466 2.474 -6.475 1.00 90.38 281 GLN A N 1
ATOM 2296 C CA . GLN A 1 281 ? -7.448 3.058 -7.340 1.00 90.38 281 GLN A CA 1
ATOM 2297 C C . GLN A 1 281 ? -6.377 3.703 -6.465 1.00 90.38 281 GLN A C 1
ATOM 2299 O O . GLN A 1 281 ? -6.695 4.498 -5.583 1.00 90.38 281 GLN A O 1
ATOM 2304 N N . LEU A 1 282 ? -5.123 3.327 -6.692 1.00 92.38 282 LEU A N 1
ATOM 2305 C CA . LEU A 1 282 ? -3.978 3.788 -5.909 1.00 92.38 282 LEU A CA 1
ATOM 2306 C C . LEU A 1 282 ? -3.109 4.779 -6.681 1.00 92.38 282 LEU A C 1
ATOM 2308 O O . LEU A 1 282 ? -2.286 5.442 -6.069 1.00 92.38 282 LEU A O 1
ATOM 2312 N N . ILE A 1 283 ? -3.311 4.901 -7.995 1.00 91.94 283 ILE A N 1
ATOM 2313 C CA . ILE A 1 283 ? -2.536 5.761 -8.898 1.00 91.94 283 ILE A CA 1
ATOM 2314 C C . ILE A 1 283 ? -2.376 7.206 -8.387 1.00 91.94 283 ILE A C 1
ATOM 2316 O O . ILE A 1 283 ? -1.302 7.793 -8.478 1.00 91.94 283 ILE A O 1
ATOM 2320 N N . ASN A 1 284 ? -3.426 7.741 -7.765 1.00 87.00 284 ASN A N 1
ATOM 2321 C CA . ASN A 1 284 ? -3.478 9.115 -7.267 1.00 87.00 284 ASN A CA 1
ATOM 2322 C C . ASN A 1 284 ? -2.945 9.272 -5.833 1.00 87.00 284 ASN A C 1
ATOM 2324 O O . ASN A 1 284 ? -2.939 10.382 -5.308 1.00 87.00 284 ASN A O 1
ATOM 2328 N N . LEU A 1 285 ? -2.552 8.181 -5.172 1.00 88.38 285 LEU A N 1
ATOM 2329 C CA . LEU A 1 285 ? -1.968 8.244 -3.836 1.00 88.38 285 LEU A CA 1
ATOM 2330 C C . LEU A 1 285 ? -0.482 8.606 -3.919 1.00 88.38 285 LEU A C 1
ATOM 2332 O O . LEU A 1 285 ? 0.180 8.186 -4.873 1.00 88.38 285 LEU A O 1
ATOM 2336 N N . PRO A 1 286 ? 0.066 9.288 -2.899 1.00 92.25 286 PRO A N 1
ATOM 2337 C CA . PRO A 1 286 ? 1.504 9.432 -2.708 1.00 92.25 286 PRO A CA 1
ATOM 2338 C C . PRO A 1 286 ? 2.261 8.111 -2.869 1.00 92.25 286 PRO A C 1
ATOM 2340 O O . PRO A 1 286 ? 1.790 7.051 -2.441 1.00 92.25 286 PRO A O 1
ATOM 2343 N N . PHE A 1 287 ? 3.470 8.162 -3.432 1.00 94.19 287 PHE A N 1
ATOM 2344 C CA . PHE A 1 287 ? 4.310 6.980 -3.635 1.00 94.19 287 PHE A CA 1
ATOM 2345 C C . PHE A 1 287 ? 4.518 6.175 -2.341 1.00 94.19 287 PHE A C 1
ATOM 2347 O O . PHE A 1 287 ? 4.407 4.947 -2.352 1.00 94.19 287 PHE A O 1
ATOM 2354 N N . ARG A 1 288 ? 4.708 6.854 -1.198 1.00 94.38 288 ARG A N 1
ATOM 2355 C CA . ARG A 1 288 ? 4.818 6.207 0.128 1.00 94.38 288 ARG A CA 1
ATOM 2356 C C . ARG A 1 288 ? 3.615 5.312 0.471 1.00 94.38 288 ARG A C 1
ATOM 2358 O O . ARG A 1 288 ? 3.774 4.245 1.069 1.00 94.38 288 ARG A O 1
ATOM 2365 N N . ASP A 1 289 ? 2.415 5.722 0.076 1.00 91.81 289 ASP A N 1
ATOM 2366 C CA . ASP A 1 289 ? 1.186 5.010 0.405 1.00 91.81 289 ASP A CA 1
ATOM 2367 C C . ASP A 1 289 ? 1.011 3.817 -0.533 1.00 91.81 289 ASP A C 1
ATOM 2369 O O . ASP A 1 289 ? 0.666 2.723 -0.080 1.00 91.81 289 ASP A O 1
ATOM 2373 N N . ARG A 1 290 ? 1.355 3.971 -1.820 1.00 95.00 290 ARG A N 1
ATOM 2374 C CA . ARG A 1 290 ? 1.374 2.858 -2.784 1.00 95.00 290 ARG A CA 1
ATOM 2375 C C . ARG A 1 290 ? 2.357 1.764 -2.368 1.00 95.00 290 ARG A C 1
ATOM 2377 O O . ARG A 1 290 ? 1.994 0.589 -2.392 1.00 95.00 290 ARG A O 1
ATOM 2384 N N . LEU A 1 291 ? 3.540 2.125 -1.860 1.00 94.25 291 LEU A N 1
ATOM 2385 C CA . LEU A 1 291 ? 4.490 1.161 -1.287 1.00 94.25 291 LEU A CA 1
ATOM 2386 C C . LEU A 1 291 ? 3.882 0.352 -0.131 1.00 94.25 291 LEU A C 1
ATOM 2388 O O . LEU A 1 291 ? 4.103 -0.853 -0.036 1.00 94.25 291 LEU A O 1
ATOM 2392 N N . THR A 1 292 ? 3.049 0.975 0.707 1.00 92.50 292 THR A N 1
ATOM 2393 C CA . THR A 1 292 ? 2.356 0.275 1.801 1.00 92.50 292 THR A CA 1
ATOM 2394 C C . THR A 1 292 ? 1.376 -0.779 1.275 1.00 92.50 292 THR A C 1
ATOM 2396 O O . THR A 1 292 ? 1.206 -1.833 1.888 1.00 92.50 292 THR A O 1
ATOM 2399 N N . PHE A 1 293 ? 0.734 -0.538 0.128 1.00 92.25 293 PHE A N 1
ATOM 2400 C CA . PHE A 1 293 ? -0.069 -1.559 -0.553 1.00 92.25 293 PHE A CA 1
ATOM 2401 C C . PHE A 1 293 ? 0.797 -2.628 -1.209 1.00 92.25 293 PHE A C 1
ATOM 2403 O O . PHE A 1 293 ? 0.438 -3.803 -1.162 1.00 92.25 293 PHE A O 1
ATOM 2410 N N . LEU A 1 294 ? 1.940 -2.242 -1.770 1.00 93.19 294 LEU A N 1
ATOM 2411 C CA . LEU A 1 294 ? 2.866 -3.165 -2.407 1.00 93.19 294 LEU A CA 1
ATOM 2412 C C . LEU A 1 294 ? 3.387 -4.209 -1.411 1.00 93.19 294 LEU A C 1
ATOM 2414 O O . LEU A 1 294 ? 3.404 -5.395 -1.726 1.00 93.19 294 LEU A O 1
ATOM 2418 N N . CYS A 1 295 ? 3.684 -3.803 -0.174 1.00 89.94 295 CYS A N 1
ATOM 2419 C CA . CYS A 1 295 ? 4.072 -4.708 0.913 1.00 89.94 295 CYS A CA 1
ATOM 2420 C C . CYS A 1 295 ? 2.991 -5.735 1.301 1.00 89.94 295 CYS A C 1
ATOM 2422 O O . CYS A 1 295 ? 3.307 -6.725 1.954 1.00 89.94 295 CYS A O 1
ATOM 2424 N N . LYS A 1 296 ? 1.727 -5.541 0.895 1.00 88.62 296 LYS A N 1
ATOM 2425 C CA . LYS A 1 296 ? 0.640 -6.516 1.112 1.00 88.62 296 LYS A CA 1
ATOM 2426 C C . LYS A 1 296 ? 0.629 -7.636 0.068 1.00 88.62 296 LYS A C 1
ATOM 2428 O O . LYS A 1 296 ? -0.193 -8.547 0.166 1.00 88.62 296 LYS A O 1
ATOM 2433 N N . LEU A 1 297 ? 1.497 -7.575 -0.947 1.00 88.62 297 LEU A N 1
ATOM 2434 C CA . LEU A 1 297 ? 1.665 -8.653 -1.917 1.00 88.62 297 LEU A CA 1
ATOM 2435 C C . LEU A 1 297 ? 2.300 -9.872 -1.242 1.00 88.62 297 LEU A C 1
ATOM 2437 O O . LEU A 1 297 ? 3.516 -10.022 -1.178 1.00 88.62 297 LEU A O 1
ATOM 2441 N N . GLU A 1 298 ? 1.459 -10.790 -0.785 1.00 83.38 298 GLU A N 1
ATOM 2442 C CA . GLU A 1 298 ? 1.897 -12.097 -0.306 1.00 83.38 298 GLU A CA 1
ATOM 2443 C C . GLU A 1 298 ? 2.181 -13.025 -1.496 1.00 83.38 298 GLU A C 1
ATOM 2445 O O . GLU A 1 298 ? 1.267 -13.658 -2.045 1.00 83.38 298 GLU A O 1
ATOM 2450 N N . CYS A 1 299 ? 3.444 -13.096 -1.932 1.00 80.81 299 CYS A N 1
ATOM 2451 C CA . CYS A 1 299 ? 3.847 -14.002 -3.004 1.00 80.81 299 CYS A CA 1
ATOM 2452 C C . CYS A 1 299 ? 5.345 -14.344 -3.007 1.00 80.81 299 CYS A C 1
ATOM 2454 O O . CYS A 1 299 ? 6.180 -13.493 -3.287 1.00 80.81 299 CYS A O 1
ATOM 2456 N N . ASP A 1 300 ? 5.677 -15.627 -2.847 1.00 84.06 300 ASP A N 1
ATOM 2457 C CA . ASP A 1 300 ? 7.074 -16.100 -2.868 1.00 84.06 300 ASP A CA 1
ATOM 2458 C C . ASP A 1 300 ? 7.725 -16.024 -4.261 1.00 84.06 300 ASP A C 1
ATOM 2460 O O . ASP A 1 300 ? 8.943 -16.126 -4.401 1.00 84.06 300 ASP A O 1
ATOM 2464 N N . THR A 1 301 ? 6.915 -15.910 -5.318 1.00 85.31 301 THR A N 1
ATOM 2465 C CA . THR A 1 301 ? 7.401 -15.901 -6.708 1.00 85.31 301 THR A CA 1
ATOM 2466 C C . THR A 1 301 ? 7.653 -14.502 -7.256 1.00 85.31 301 THR A C 1
ATOM 2468 O O . THR A 1 301 ? 8.245 -14.372 -8.323 1.00 85.31 301 THR A O 1
ATOM 2471 N N . VAL A 1 302 ? 7.222 -13.462 -6.543 1.00 90.69 302 VAL A N 1
ATOM 2472 C CA . VAL A 1 302 ? 7.364 -12.070 -6.970 1.00 90.69 302 VAL A CA 1
ATOM 2473 C C . VAL A 1 302 ? 8.286 -11.354 -5.998 1.00 90.69 302 VAL A C 1
ATOM 2475 O O . VAL A 1 302 ? 8.070 -11.393 -4.792 1.00 90.69 302 VAL A O 1
ATOM 2478 N N . ARG A 1 303 ? 9.323 -10.690 -6.513 1.00 94.50 303 ARG A N 1
ATOM 2479 C CA . ARG A 1 303 ? 10.207 -9.865 -5.686 1.00 94.50 303 ARG A CA 1
ATOM 2480 C C . ARG A 1 303 ? 9.711 -8.426 -5.731 1.00 94.50 303 ARG A C 1
ATOM 2482 O O . ARG A 1 303 ? 9.528 -7.875 -6.808 1.00 94.50 303 ARG A O 1
ATOM 2489 N N . ILE A 1 304 ? 9.515 -7.799 -4.582 1.00 95.56 304 ILE A N 1
ATOM 2490 C CA . ILE A 1 304 ? 9.263 -6.356 -4.526 1.00 95.56 304 ILE A CA 1
ATOM 2491 C C . ILE A 1 304 ? 10.609 -5.637 -4.680 1.00 95.56 304 ILE A C 1
ATOM 2493 O O . ILE A 1 304 ? 11.598 -6.044 -4.063 1.00 95.56 304 ILE A O 1
ATOM 2497 N N . LEU A 1 305 ? 10.673 -4.604 -5.525 1.00 96.00 305 LEU A N 1
ATOM 2498 C CA . LEU A 1 305 ? 11.864 -3.763 -5.640 1.00 96.00 305 LEU A CA 1
ATOM 2499 C C . LEU A 1 305 ? 12.051 -3.003 -4.317 1.00 96.00 305 LEU A C 1
ATOM 2501 O O . LEU A 1 305 ? 11.146 -2.250 -3.945 1.00 96.00 305 LEU A O 1
ATOM 2505 N N . PRO A 1 306 ? 13.183 -3.170 -3.607 1.00 95.81 306 PRO A N 1
ATOM 2506 C CA . PRO A 1 306 ? 13.383 -2.506 -2.331 1.00 95.81 306 PRO A CA 1
ATOM 2507 C C . PRO A 1 306 ? 13.331 -0.987 -2.494 1.00 95.81 306 PRO A C 1
ATOM 2509 O O . PRO A 1 306 ? 13.788 -0.425 -3.493 1.00 95.81 306 PRO A O 1
ATOM 2512 N N . ALA A 1 307 ? 12.756 -0.342 -1.487 1.00 96.06 307 ALA A N 1
ATOM 2513 C CA . ALA A 1 307 ? 12.664 1.100 -1.374 1.00 96.06 307 ALA A CA 1
ATOM 2514 C C . ALA A 1 307 ? 13.007 1.480 0.066 1.00 96.06 307 ALA A C 1
ATOM 2516 O O . ALA A 1 307 ? 12.263 1.156 0.991 1.00 96.06 307 ALA A O 1
ATOM 2517 N N . ILE A 1 308 ? 14.151 2.132 0.254 1.00 95.62 308 ILE A N 1
ATOM 2518 C CA . ILE A 1 308 ? 14.625 2.550 1.572 1.00 95.62 308 ILE A CA 1
ATOM 2519 C C . ILE A 1 308 ? 14.256 4.012 1.771 1.00 95.62 308 ILE A C 1
ATOM 2521 O O . ILE A 1 308 ? 14.633 4.870 0.974 1.00 95.62 308 ILE A O 1
ATOM 2525 N N . LYS A 1 309 ? 13.496 4.290 2.829 1.00 95.81 309 LYS A N 1
ATOM 2526 C CA . LYS A 1 309 ? 13.103 5.648 3.205 1.00 95.81 309 LYS A CA 1
ATOM 2527 C C . LYS A 1 309 ? 14.303 6.387 3.797 1.00 95.81 309 LYS A C 1
ATOM 2529 O O . LYS A 1 309 ? 14.860 5.931 4.790 1.00 95.81 309 LYS A O 1
ATOM 2534 N N . ILE A 1 310 ? 14.630 7.552 3.247 1.00 92.81 310 ILE A N 1
ATOM 2535 C CA . ILE A 1 310 ? 15.697 8.433 3.730 1.00 92.81 310 ILE A CA 1
ATOM 2536 C C . ILE A 1 310 ? 15.108 9.824 3.989 1.00 92.81 310 ILE A C 1
ATOM 2538 O O . ILE A 1 310 ? 14.318 10.341 3.196 1.00 92.81 310 ILE A O 1
ATOM 2542 N N . LEU A 1 311 ? 15.475 10.424 5.121 1.00 90.69 311 LEU A N 1
ATOM 2543 C CA . LEU A 1 311 ? 15.140 11.811 5.442 1.00 90.69 311 LEU A CA 1
ATOM 2544 C C . LEU A 1 311 ? 16.177 12.737 4.806 1.00 90.69 311 LEU A C 1
ATOM 2546 O O . LEU A 1 311 ? 17.371 12.538 5.010 1.00 90.69 311 LEU A O 1
ATOM 2550 N N . SER A 1 312 ? 15.729 13.746 4.061 1.00 86.50 312 SER A N 1
ATOM 2551 C CA . SER A 1 312 ? 16.573 14.790 3.467 1.00 86.50 312 SER A CA 1
ATOM 2552 C C . SER A 1 312 ? 17.016 15.805 4.531 1.00 86.50 312 SER A C 1
ATOM 2554 O O . SER A 1 312 ? 16.663 16.984 4.470 1.00 86.50 312 SER A O 1
ATOM 2556 N N . ASP A 1 313 ? 17.762 15.331 5.528 1.00 88.06 313 ASP A N 1
ATOM 2557 C CA . ASP A 1 313 ? 18.311 16.111 6.636 1.00 88.06 313 ASP A CA 1
ATOM 2558 C C . ASP A 1 313 ? 19.843 16.277 6.537 1.00 88.06 313 ASP A C 1
ATOM 2560 O O . ASP A 1 313 ? 20.468 15.944 5.531 1.00 88.06 313 ASP A O 1
ATOM 2564 N N . GLU A 1 314 ? 20.471 16.817 7.585 1.00 79.25 314 GLU A N 1
ATOM 2565 C CA . GLU A 1 314 ? 21.925 17.038 7.635 1.00 79.25 314 GLU A CA 1
ATOM 2566 C C . GLU A 1 314 ? 22.754 15.742 7.552 1.00 79.25 314 GLU A C 1
ATOM 2568 O O . GLU A 1 314 ? 23.935 15.797 7.216 1.00 79.25 314 GLU A O 1
ATOM 2573 N N . LYS A 1 315 ? 22.156 14.579 7.841 1.00 85.69 315 LYS A N 1
ATOM 2574 C CA . LYS A 1 315 ? 22.797 13.256 7.769 1.00 85.69 315 LYS A CA 1
ATOM 2575 C C . LYS A 1 315 ? 22.421 12.485 6.508 1.00 85.69 315 LYS A C 1
ATOM 2577 O O . LYS A 1 315 ? 22.757 11.307 6.386 1.00 85.69 315 LYS A O 1
ATOM 2582 N N . PHE A 1 316 ? 21.733 13.131 5.569 1.00 87.62 316 PHE A N 1
ATOM 2583 C CA . PHE A 1 316 ? 21.244 12.496 4.354 1.00 87.62 316 PHE A CA 1
ATOM 2584 C C . PHE A 1 316 ? 22.350 11.747 3.596 1.00 87.62 316 PHE A C 1
ATOM 2586 O O . PHE A 1 316 ? 22.156 10.591 3.237 1.00 87.62 316 PHE A O 1
ATOM 2593 N N . GLU A 1 317 ? 23.517 12.368 3.389 1.00 85.81 317 GLU A N 1
ATOM 2594 C CA . GLU A 1 317 ? 24.618 11.759 2.627 1.00 85.81 317 GLU A CA 1
ATOM 2595 C C . GLU A 1 317 ? 25.212 10.519 3.313 1.00 85.81 317 GLU A C 1
ATOM 2597 O O . GLU A 1 317 ? 25.492 9.529 2.639 1.00 85.81 317 GLU A O 1
ATOM 2602 N N . GLU A 1 318 ? 25.369 10.548 4.641 1.00 84.12 318 GLU A N 1
ATOM 2603 C CA . GLU A 1 318 ? 25.876 9.411 5.425 1.00 84.12 318 GLU A CA 1
ATOM 2604 C C . GLU A 1 318 ? 24.910 8.222 5.324 1.00 84.12 318 GLU A C 1
ATOM 2606 O O . GLU A 1 318 ? 25.301 7.135 4.897 1.00 84.12 318 GLU A O 1
ATOM 2611 N N . ASN A 1 319 ? 23.620 8.466 5.588 1.00 87.69 319 ASN A N 1
ATOM 2612 C CA . ASN A 1 319 ? 22.574 7.446 5.478 1.00 87.69 319 ASN A CA 1
ATOM 2613 C C . ASN A 1 319 ? 22.471 6.891 4.048 1.00 87.69 319 ASN A C 1
ATOM 2615 O O . ASN A 1 319 ? 22.281 5.692 3.846 1.00 87.69 319 ASN A O 1
ATOM 2619 N N . LEU A 1 320 ? 22.597 7.756 3.038 1.00 90.31 320 LEU A N 1
ATOM 2620 C CA . LEU A 1 320 ? 22.517 7.367 1.635 1.00 90.31 320 LEU A CA 1
ATOM 2621 C C . LEU A 1 320 ? 23.599 6.347 1.270 1.00 90.31 320 LEU A C 1
ATOM 2623 O O . LEU A 1 320 ? 23.289 5.331 0.650 1.00 90.31 320 LEU A O 1
ATOM 2627 N N . VAL A 1 321 ? 24.851 6.595 1.661 1.00 89.88 321 VAL A N 1
ATOM 2628 C CA . VAL A 1 321 ? 25.984 5.709 1.354 1.00 89.88 321 VAL A CA 1
ATOM 2629 C C . VAL A 1 321 ? 25.805 4.335 1.999 1.00 89.88 321 VAL A C 1
ATOM 2631 O O . VAL A 1 321 ? 25.994 3.324 1.317 1.00 89.88 321 VAL A O 1
ATOM 2634 N N . ASP A 1 322 ? 25.394 4.286 3.266 1.00 89.81 322 ASP A N 1
ATOM 2635 C CA . ASP A 1 322 ? 25.172 3.029 3.989 1.00 89.81 322 ASP A CA 1
ATOM 2636 C C . ASP A 1 322 ? 24.060 2.189 3.346 1.00 89.81 322 ASP A C 1
ATOM 2638 O O . ASP A 1 322 ? 24.214 0.984 3.126 1.00 89.81 322 ASP A O 1
ATOM 2642 N N . HIS A 1 323 ? 22.961 2.830 2.948 1.00 92.94 323 HIS A N 1
ATOM 2643 C CA . HIS A 1 323 ? 21.861 2.149 2.271 1.00 92.94 323 HIS A CA 1
ATOM 2644 C C . HIS A 1 323 ? 22.205 1.724 0.836 1.00 92.94 323 HIS A C 1
ATOM 2646 O O . HIS A 1 323 ? 21.771 0.666 0.375 1.00 92.94 323 HIS A O 1
ATOM 2652 N N . MET A 1 324 ? 23.018 2.501 0.113 1.00 92.62 324 MET A N 1
ATOM 2653 C CA . MET A 1 324 ? 23.535 2.080 -1.193 1.00 92.62 324 MET A CA 1
ATOM 2654 C C . MET A 1 324 ? 24.457 0.867 -1.053 1.00 92.62 324 MET A C 1
ATOM 2656 O O . MET A 1 324 ? 24.358 -0.060 -1.857 1.00 92.62 324 MET A O 1
ATOM 2660 N N . LEU A 1 325 ? 25.316 0.833 -0.028 1.00 90.81 325 LEU A N 1
ATOM 2661 C CA . LEU A 1 325 ? 26.158 -0.323 0.286 1.00 90.81 325 LEU A CA 1
ATOM 2662 C C . LEU A 1 325 ? 25.312 -1.576 0.517 1.00 90.81 325 LEU A C 1
ATOM 2664 O O . LEU A 1 325 ? 25.570 -2.600 -0.121 1.00 90.81 325 LEU A O 1
ATOM 2668 N N . GLU A 1 326 ? 24.284 -1.472 1.363 1.00 92.19 326 GLU A N 1
ATOM 2669 C CA . GLU A 1 326 ? 23.342 -2.554 1.664 1.00 92.19 326 GLU A CA 1
ATOM 2670 C C . GLU A 1 326 ? 22.735 -3.146 0.382 1.00 92.19 326 GLU A C 1
ATOM 2672 O O . GLU A 1 326 ? 22.809 -4.355 0.139 1.00 92.19 326 GLU A O 1
ATOM 2677 N N . LEU A 1 327 ? 22.206 -2.287 -0.492 1.00 92.88 327 LEU A N 1
ATOM 2678 C CA . LEU A 1 327 ? 21.539 -2.711 -1.722 1.00 92.88 327 LEU A CA 1
ATOM 2679 C C . LEU A 1 327 ? 22.507 -3.162 -2.829 1.00 92.88 327 LEU A C 1
ATOM 2681 O O . LEU A 1 327 ? 22.134 -3.986 -3.671 1.00 92.88 327 LEU A O 1
ATOM 2685 N N . SER A 1 328 ? 23.736 -2.642 -2.855 1.00 91.25 328 SER A N 1
ATOM 2686 C CA . SER A 1 328 ? 24.658 -2.833 -3.983 1.00 91.25 328 SER A CA 1
ATOM 2687 C C . SER A 1 328 ? 25.066 -4.284 -4.223 1.00 91.25 328 SER A C 1
ATOM 2689 O O . SER A 1 328 ? 25.265 -4.693 -5.370 1.00 91.25 328 SER A O 1
ATOM 2691 N N . SER A 1 329 ? 25.129 -5.074 -3.151 1.00 89.12 329 SER A N 1
ATOM 2692 C CA . SER A 1 329 ? 25.480 -6.496 -3.187 1.00 89.12 329 SER A CA 1
ATOM 2693 C C . SER A 1 329 ? 24.548 -7.321 -4.086 1.00 89.12 329 SER A C 1
ATOM 2695 O O . SER A 1 329 ? 25.003 -8.196 -4.823 1.00 89.12 329 SER A O 1
ATOM 2697 N N . ASP A 1 330 ? 23.259 -6.984 -4.079 1.00 87.44 330 ASP A N 1
ATOM 2698 C CA . ASP A 1 330 ? 22.201 -7.711 -4.780 1.00 87.44 330 ASP A CA 1
ATOM 2699 C C . ASP A 1 330 ? 21.757 -7.025 -6.077 1.00 87.44 330 ASP A C 1
ATOM 2701 O O . ASP A 1 330 ? 21.251 -7.680 -7.000 1.00 87.44 330 ASP A O 1
ATOM 2705 N N . TRP A 1 331 ? 21.899 -5.699 -6.135 1.00 90.44 331 TRP A N 1
ATOM 2706 C CA . TRP A 1 331 ? 21.252 -4.869 -7.145 1.00 90.44 331 TRP A CA 1
ATOM 2707 C C . TRP A 1 331 ? 22.207 -3.995 -7.960 1.00 90.44 331 TRP A C 1
ATOM 2709 O O . TRP A 1 331 ? 21.760 -3.323 -8.887 1.00 90.44 331 TRP A O 1
ATOM 2719 N N . GLY A 1 332 ? 23.516 -4.057 -7.719 1.00 90.94 332 GLY A N 1
ATOM 2720 C CA . GLY A 1 332 ? 24.516 -3.287 -8.458 1.00 90.94 332 GLY A CA 1
ATOM 2721 C C . GLY A 1 332 ? 24.654 -1.844 -7.972 1.00 90.94 332 GLY A C 1
ATOM 2722 O O . GLY A 1 332 ? 24.228 -1.492 -6.884 1.00 90.94 332 GLY A O 1
ATOM 2723 N N . ASP A 1 333 ? 25.296 -1.003 -8.774 1.00 92.44 333 ASP A N 1
ATOM 2724 C CA . ASP A 1 333 ? 25.811 0.301 -8.348 1.00 92.44 333 ASP A CA 1
ATOM 2725 C C . ASP A 1 333 ? 24.963 1.503 -8.783 1.00 92.44 333 ASP A C 1
ATOM 2727 O O . ASP A 1 333 ? 25.328 2.628 -8.463 1.00 92.44 333 ASP A O 1
ATOM 2731 N N . LEU A 1 334 ? 23.854 1.305 -9.498 1.00 93.88 334 LEU A N 1
ATOM 2732 C CA . LEU A 1 334 ? 23.000 2.390 -9.987 1.00 93.88 334 LEU A CA 1
ATOM 2733 C C . LEU A 1 334 ? 21.694 2.441 -9.193 1.00 93.88 334 LEU A C 1
ATOM 2735 O O . LEU A 1 334 ? 21.048 1.411 -8.996 1.00 93.88 334 LEU A O 1
ATOM 2739 N N . PHE A 1 335 ? 21.310 3.639 -8.759 1.00 94.75 335 PHE A N 1
ATOM 2740 C CA . PHE A 1 335 ? 20.146 3.871 -7.912 1.00 94.75 335 PHE A CA 1
ATOM 2741 C C . PHE A 1 335 ? 19.346 5.086 -8.368 1.00 94.75 335 PHE A C 1
ATOM 2743 O O . PHE A 1 335 ? 19.875 5.997 -9.005 1.00 94.75 335 PHE A O 1
ATOM 2750 N N . ILE A 1 336 ? 18.076 5.101 -7.978 1.00 95.00 336 ILE A N 1
ATOM 2751 C CA . ILE A 1 336 ? 17.126 6.186 -8.184 1.00 95.00 336 ILE A CA 1
ATOM 2752 C C . ILE A 1 336 ? 16.641 6.665 -6.815 1.00 95.00 336 ILE A C 1
ATOM 2754 O O . ILE A 1 336 ? 16.262 5.859 -5.962 1.00 95.00 336 ILE A O 1
ATOM 2758 N N . LEU A 1 337 ? 16.634 7.979 -6.619 1.00 95.56 337 LEU A N 1
ATOM 2759 C CA . LEU A 1 337 ? 15.900 8.648 -5.553 1.00 95.56 337 LEU A CA 1
ATOM 2760 C C . LEU A 1 337 ? 14.587 9.189 -6.113 1.00 95.56 337 LEU A C 1
ATOM 2762 O O . LEU A 1 337 ? 14.588 9.851 -7.152 1.00 95.56 337 LEU A O 1
ATOM 2766 N N . ARG A 1 338 ? 13.495 8.932 -5.395 1.00 94.94 338 ARG A N 1
ATOM 2767 C CA . ARG A 1 338 ? 12.142 9.396 -5.725 1.00 94.94 338 ARG A CA 1
ATOM 2768 C C . ARG A 1 338 ? 11.500 10.085 -4.524 1.00 94.94 338 ARG A C 1
ATOM 2770 O O . ARG A 1 338 ? 11.696 9.620 -3.398 1.00 94.94 338 ARG A O 1
ATOM 2777 N N . GLY A 1 339 ? 10.731 11.150 -4.739 1.00 94.31 339 GLY A N 1
ATOM 2778 C CA . GLY A 1 339 ? 9.992 11.814 -3.669 1.00 94.31 339 GLY A CA 1
ATOM 2779 C C . GLY A 1 339 ? 8.862 10.952 -3.101 1.00 94.31 339 GLY A C 1
ATOM 2780 O O . GLY A 1 339 ? 8.257 10.118 -3.774 1.00 94.31 339 GLY A O 1
ATOM 2781 N N . SER A 1 340 ? 8.577 11.127 -1.814 1.00 92.69 340 SER A N 1
ATOM 2782 C CA . SER A 1 340 ? 7.532 10.369 -1.103 1.00 92.69 340 SER A CA 1
ATOM 2783 C C . SER A 1 340 ? 6.099 10.786 -1.444 1.00 92.69 340 SER A C 1
ATOM 2785 O O . SER A 1 340 ? 5.208 9.933 -1.442 1.00 92.69 340 SER A O 1
ATOM 2787 N N . GLU A 1 341 ? 5.892 12.071 -1.736 1.00 90.31 341 GLU A N 1
ATOM 2788 C CA . GLU A 1 341 ? 4.575 12.692 -1.944 1.00 90.31 341 GLU A CA 1
ATOM 2789 C C . GLU A 1 341 ? 4.116 12.671 -3.407 1.00 90.31 341 GLU A C 1
ATOM 2791 O O . GLU A 1 341 ? 3.058 13.196 -3.742 1.00 90.31 341 GLU A O 1
ATOM 2796 N N . GLU A 1 342 ? 4.905 12.069 -4.295 1.00 85.44 342 GLU A N 1
ATOM 2797 C CA . GLU A 1 342 ? 4.629 12.064 -5.728 1.00 85.44 342 GLU A CA 1
ATOM 2798 C C . GLU A 1 342 ? 3.542 11.032 -6.077 1.00 85.44 342 GLU A C 1
ATOM 2800 O O . GLU A 1 342 ? 3.719 9.827 -5.829 1.00 85.44 342 GLU A O 1
ATOM 2805 N N . PRO A 1 343 ? 2.418 11.454 -6.684 1.00 85.31 343 PRO A N 1
ATOM 2806 C CA . PRO A 1 343 ? 1.488 10.516 -7.290 1.00 85.31 343 PRO A CA 1
ATOM 2807 C C . PRO A 1 343 ? 2.127 9.845 -8.513 1.00 85.31 343 PRO A C 1
ATOM 2809 O O . PRO A 1 343 ? 3.232 10.188 -8.940 1.00 85.31 343 PRO A O 1
ATOM 2812 N N . TYR A 1 344 ? 1.441 8.855 -9.074 1.00 84.19 344 TYR A N 1
ATOM 2813 C CA . TYR A 1 344 ? 1.843 8.267 -10.344 1.00 84.19 344 TYR A CA 1
ATOM 2814 C C . TYR A 1 344 ? 1.356 9.193 -11.470 1.00 84.19 344 TYR A C 1
ATOM 2816 O O . TYR A 1 344 ? 0.187 9.158 -11.855 1.00 84.19 344 TYR A O 1
ATOM 2824 N N . LEU A 1 345 ? 2.233 10.099 -11.906 1.00 77.31 345 LEU A N 1
ATOM 2825 C CA . LEU A 1 345 ? 1.958 11.150 -12.891 1.00 77.31 345 LEU A CA 1
ATOM 2826 C C . LEU A 1 345 ? 2.660 10.863 -14.222 1.00 77.31 345 LEU A C 1
ATOM 2828 O O . LEU A 1 345 ? 3.565 10.036 -14.286 1.00 77.31 345 LEU A O 1
ATOM 2832 N N . ASP A 1 346 ? 2.286 11.604 -15.269 1.00 75.81 346 ASP A N 1
ATOM 2833 C CA . ASP A 1 346 ? 2.980 11.564 -16.564 1.00 75.81 346 ASP A CA 1
ATOM 2834 C C . ASP A 1 346 ? 4.469 11.920 -16.436 1.00 75.81 346 ASP A C 1
ATOM 2836 O O . ASP A 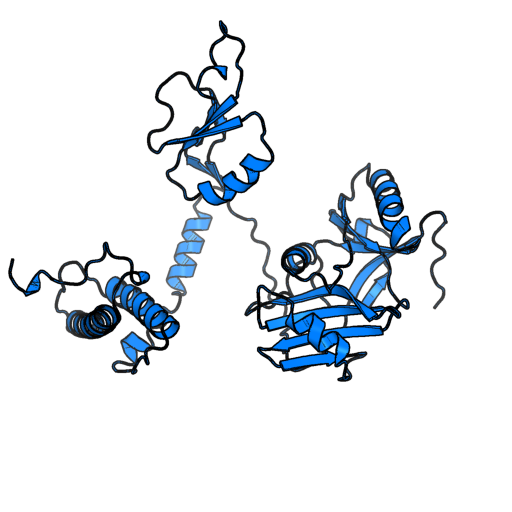1 346 ? 5.282 11.358 -17.161 1.00 75.81 346 ASP A O 1
ATOM 2840 N N . GLU A 1 347 ? 4.830 12.803 -15.499 1.00 84.81 347 GLU A N 1
ATOM 2841 C CA . GLU A 1 347 ? 6.215 13.158 -15.187 1.00 84.81 347 GLU A CA 1
ATOM 2842 C C . GLU A 1 347 ? 6.490 13.003 -13.691 1.00 84.81 347 GLU A C 1
ATOM 2844 O O . GLU A 1 347 ? 5.795 13.583 -12.852 1.00 84.81 347 GLU A O 1
ATOM 2849 N N . VAL A 1 348 ? 7.526 12.239 -13.356 1.00 86.62 348 VAL A N 1
ATOM 2850 C CA . VAL A 1 348 ? 7.940 11.969 -11.979 1.00 86.62 348 VAL A CA 1
ATOM 2851 C C . VAL A 1 348 ? 9.389 12.399 -11.808 1.00 86.62 348 VAL A C 1
ATOM 2853 O O . VAL A 1 348 ? 10.269 11.868 -12.492 1.00 86.62 348 VAL A O 1
ATOM 2856 N N . PRO A 1 349 ? 9.667 13.386 -10.940 1.00 89.31 349 PRO A N 1
ATOM 2857 C CA . PRO A 1 349 ? 11.023 13.846 -10.740 1.00 89.31 349 PRO A CA 1
ATOM 2858 C C . PRO A 1 349 ? 11.840 12.770 -10.026 1.00 89.31 349 PRO A C 1
ATOM 2860 O O . PRO A 1 349 ? 11.447 12.229 -8.996 1.00 89.31 349 PRO A O 1
ATOM 2863 N N . VAL A 1 350 ? 13.012 12.463 -10.571 1.00 93.19 350 VAL A N 1
ATOM 2864 C CA . VAL A 1 350 ? 13.920 11.474 -9.993 1.00 93.19 350 VAL A CA 1
ATOM 2865 C C . VAL A 1 350 ? 15.350 11.979 -9.984 1.00 93.19 350 VAL A C 1
ATOM 2867 O O . VAL A 1 350 ? 15.730 12.831 -10.786 1.00 93.19 350 VAL A O 1
ATOM 2870 N N . LYS A 1 351 ? 16.176 11.430 -9.094 1.00 92.81 351 LYS A N 1
ATOM 2871 C CA . LYS A 1 351 ? 17.626 11.638 -9.129 1.00 92.81 351 LYS A CA 1
ATOM 2872 C C . LYS A 1 351 ? 18.345 10.309 -9.275 1.00 92.81 351 LYS A C 1
ATOM 2874 O O . LYS A 1 351 ? 18.249 9.466 -8.384 1.00 92.81 351 LYS A O 1
ATOM 2879 N N . ARG A 1 352 ? 19.109 10.137 -10.354 1.00 94.00 352 ARG A N 1
ATOM 2880 C CA . ARG A 1 352 ? 19.994 8.979 -10.513 1.00 94.00 352 ARG A CA 1
ATOM 2881 C C . ARG A 1 352 ? 21.328 9.215 -9.834 1.00 94.00 352 ARG A C 1
ATOM 2883 O O . ARG A 1 352 ? 21.949 10.269 -9.982 1.00 94.00 352 ARG A O 1
ATOM 2890 N N . ILE A 1 353 ? 21.780 8.205 -9.106 1.00 92.00 353 ILE A N 1
ATOM 2891 C CA . ILE A 1 353 ? 23.050 8.221 -8.387 1.00 92.00 353 ILE A CA 1
ATOM 2892 C C . ILE A 1 353 ? 23.783 6.896 -8.591 1.00 92.00 353 ILE A C 1
ATOM 2894 O O . ILE A 1 353 ? 23.165 5.838 -8.722 1.00 92.00 353 ILE A O 1
ATOM 2898 N N . LYS A 1 354 ? 25.116 6.957 -8.624 1.00 90.81 354 LYS A N 1
ATOM 2899 C CA . LYS A 1 354 ? 25.981 5.792 -8.811 1.00 90.81 354 LYS A CA 1
ATOM 2900 C C . LYS A 1 354 ? 26.883 5.602 -7.597 1.00 90.81 354 LYS A C 1
ATOM 2902 O O . LYS A 1 354 ? 27.536 6.544 -7.158 1.00 90.81 354 LYS A O 1
ATOM 2907 N N . PHE A 1 355 ? 26.934 4.389 -7.062 1.00 85.69 355 PHE A N 1
ATOM 2908 C CA . PHE A 1 355 ? 27.797 4.043 -5.942 1.00 85.69 355 PHE A CA 1
ATOM 2909 C C . PHE A 1 355 ? 29.270 4.028 -6.373 1.00 85.69 355 PHE A C 1
ATOM 2911 O O . PHE A 1 355 ? 29.627 3.378 -7.354 1.00 85.69 355 PHE A O 1
ATOM 2918 N N . GLY A 1 356 ? 30.135 4.730 -5.636 1.00 77.25 356 GLY A N 1
ATOM 2919 C CA . GLY A 1 356 ? 31.587 4.703 -5.856 1.00 77.25 356 GLY A CA 1
ATOM 2920 C C . GLY A 1 356 ? 32.122 5.552 -7.020 1.00 77.25 356 GLY A C 1
ATOM 2921 O O . GLY A 1 356 ? 33.271 5.358 -7.413 1.00 77.25 356 GLY A O 1
ATOM 2922 N N . GLY A 1 357 ? 31.346 6.493 -7.568 1.00 61.72 357 GLY A N 1
ATOM 2923 C CA . GLY A 1 357 ? 31.829 7.436 -8.584 1.00 61.72 357 GLY A CA 1
ATOM 2924 C C . GLY A 1 357 ? 31.128 8.794 -8.532 1.00 61.72 357 GLY A C 1
ATOM 2925 O O . GLY A 1 357 ? 30.026 8.906 -8.000 1.00 61.72 357 GLY A O 1
ATOM 2926 N N . GLU A 1 358 ? 31.754 9.824 -9.111 1.00 49.91 358 GLU A N 1
ATOM 2927 C CA . GLU A 1 358 ? 31.036 11.042 -9.502 1.00 49.91 358 GLU A CA 1
ATOM 2928 C C . GLU A 1 358 ? 30.012 10.664 -10.586 1.00 49.91 358 GLU A C 1
ATOM 2930 O O . GLU A 1 358 ? 30.332 9.944 -11.535 1.00 49.91 358 GLU A O 1
ATOM 2935 N N . VAL A 1 359 ? 28.761 11.097 -10.426 1.00 44.94 359 VAL A N 1
ATOM 2936 C CA . VAL A 1 359 ? 27.688 10.826 -11.389 1.00 44.94 359 VAL A CA 1
ATOM 2937 C C . VAL A 1 359 ? 27.992 11.589 -12.681 1.00 44.94 359 VAL A C 1
ATOM 2939 O O . VAL A 1 359 ? 27.711 12.781 -12.787 1.00 44.94 359 VAL A O 1
ATOM 2942 N N . GLU A 1 360 ? 28.559 10.920 -13.684 1.00 41.44 360 GLU A N 1
ATOM 2943 C CA . GLU A 1 360 ? 28.504 11.429 -15.053 1.00 41.44 360 GLU A CA 1
ATOM 2944 C C . GLU A 1 360 ? 27.047 11.343 -15.526 1.00 41.44 360 GLU A C 1
ATOM 2946 O O . GLU A 1 360 ? 26.516 10.253 -15.751 1.00 41.44 360 GLU A O 1
ATOM 2951 N N . CYS A 1 361 ? 26.382 12.497 -15.649 1.00 35.22 361 CYS A N 1
ATOM 2952 C CA . CYS A 1 361 ? 25.085 12.601 -16.316 1.00 35.22 361 CYS A CA 1
ATOM 2953 C C . CYS A 1 361 ? 25.142 11.891 -17.683 1.00 35.22 361 CYS A C 1
ATOM 2955 O O . CYS A 1 361 ? 26.064 12.173 -18.461 1.00 35.22 361 CYS A O 1
ATOM 2957 N N . PRO A 1 362 ? 24.158 11.046 -18.039 1.00 39.19 362 PRO A N 1
ATOM 2958 C CA . PRO A 1 362 ? 24.069 10.524 -19.392 1.00 39.19 362 PRO A CA 1
ATOM 2959 C C . PRO A 1 362 ? 23.874 11.695 -20.360 1.00 39.19 362 PRO A C 1
ATOM 2961 O O . PRO A 1 362 ? 22.960 12.505 -20.203 1.00 39.19 362 PRO A O 1
ATOM 2964 N N . ARG A 1 363 ? 24.751 11.809 -21.361 1.00 35.03 363 ARG A N 1
ATOM 2965 C CA . ARG A 1 363 ? 24.454 12.597 -22.560 1.00 35.03 363 ARG A CA 1
ATOM 2966 C C . ARG A 1 363 ? 23.394 11.834 -23.360 1.00 35.03 363 ARG A C 1
ATOM 2968 O O . ARG A 1 363 ? 23.620 10.659 -23.629 1.00 35.03 363 ARG A O 1
ATOM 2975 N N . ASN A 1 364 ? 22.309 12.550 -23.675 1.00 37.12 364 ASN A N 1
ATOM 2976 C CA . ASN A 1 364 ? 21.185 12.256 -24.580 1.00 37.12 364 ASN A CA 1
ATOM 2977 C C . ASN A 1 364 ? 21.271 11.000 -25.447 1.00 37.12 364 ASN A C 1
ATOM 2979 O O . ASN A 1 364 ? 22.247 10.889 -26.228 1.00 37.12 364 ASN A O 1
#

Radius of gyration: 27.81 Å; chains: 1; bounding box: 80×43×74 Å

pLDDT: mean 83.39, std 13.78, range [35.03, 98.12]

Secondary structure (DSSP, 8-state):
--GGG----TTS-GGGS-HHHHHHHHHHHHHHHHHHHTT--BTTB-HHHHHHHHHHHHHHHHHTT-------HHHHT------HHHHHHHHHHHHHS-SEEEEEEEEEEEEGGGG-TTS--SSEEEEEETTSS-HHHHHHHHTT-TTEEEEEESS--SSS-EEEEEEEEEPPP------------TTS--PPPEEEE-S-GGGG-SEEEEEE--TTSEEEEEEEEETTEEEEEETTEEE--HHHHHHHTT--S-SEEEEEEEEETTS-EEEEEEEEETTEE-TTS-HHHHHHHHTT---TTEEEPP-EEEE-STTHHHHHHHHHHHHHHHH-SEEEEEESS--S-SEEEEEEEETTS---PPP-

Sequence (364 aa):
MSEEEKLLDRSKSVKDLTKKELIFDHALLHHFFNLIKKGVEVKGWNLEDVVNQHKLIVNEMERRGIEHHITDPRLDNFKIKADSQLKSDLLQLRNQLPNEFLVAKNCISIVGSTLNEEVEPRDTDLLIEHSFKLEDAIKELKESLEKVDLIFSDIGPQGPSFPMYDLKLVKSKEEDIIPFEYEICLDRPFNREQETEVSSIAALGEIVYLRPDIHGRGIELQISKRGDEIQFFTEGIPIELPQLEKQIRKIKGTNNFFLTGWLRSDQKLIVDDILFWGQTQLINLPFRDRLTFLCKLECDTVRILPAIKILSDEKFEENLVDHMLELSSDWGDLFILRGSEEPYLDEVPVKRIKFGGEVECPRN